Protein AF-A2RIN3-F1 (afdb_monomer_lite)

InterPro domains:
  IPR026870 Zinc-ribbon domain [PF13240] (7-28)
  IPR046481 Domain of unknown function DUF6574 [PF20214] (55-195)

Organism: Lactococcus lactis subsp. cremoris (strain MG1363) (NCBI:txid416870)

Radius of gyration: 32.33 Å; chains: 1; bounding box: 78×34×87 Å

Structure (mmCIF, N/CA/C/O backbone):
data_AF-A2RIN3-F1
#
_entry.id   AF-A2RIN3-F1
#
loop_
_atom_site.group_PDB
_atom_site.id
_atom_site.type_symbol
_atom_site.label_atom_id
_atom_site.label_alt_id
_atom_site.label_comp_id
_atom_site.label_asym_id
_atom_site.label_entity_id
_atom_site.label_seq_id
_atom_site.pdbx_PDB_ins_code
_atom_site.Cartn_x
_atom_site.Cartn_y
_atom_site.Cartn_z
_atom_site.occupancy
_atom_site.B_iso_or_equiv
_atom_site.auth_seq_id
_atom_site.auth_comp_id
_atom_site.auth_asym_id
_atom_site.auth_atom_id
_atom_site.pdbx_PDB_model_num
ATOM 1 N N . MET A 1 1 ? 47.760 12.479 57.447 1.00 41.03 1 MET A N 1
ATOM 2 C CA . MET A 1 1 ? 47.237 11.276 58.124 1.00 41.03 1 MET A CA 1
ATOM 3 C C . MET A 1 1 ? 46.851 10.315 57.020 1.00 41.03 1 MET A C 1
ATOM 5 O O . MET A 1 1 ? 46.111 10.707 56.130 1.00 41.03 1 MET A O 1
ATOM 9 N N . GLU A 1 2 ? 47.502 9.162 56.989 1.00 41.78 2 GLU A N 1
ATOM 10 C CA . GLU A 1 2 ? 47.456 8.165 55.918 1.00 41.78 2 GLU A CA 1
ATOM 11 C C . GLU A 1 2 ? 46.084 7.466 55.931 1.00 41.78 2 GLU A C 1
ATOM 13 O O . GLU A 1 2 ? 45.721 6.832 56.921 1.00 41.78 2 GLU A O 1
ATOM 18 N N . ASN A 1 3 ? 45.276 7.670 54.883 1.00 52.66 3 ASN A N 1
ATOM 19 C CA . ASN A 1 3 ? 43.953 7.054 54.746 1.00 52.66 3 ASN A CA 1
ATOM 20 C C . ASN A 1 3 ? 44.134 5.564 54.443 1.00 52.66 3 ASN A C 1
ATOM 22 O O . ASN A 1 3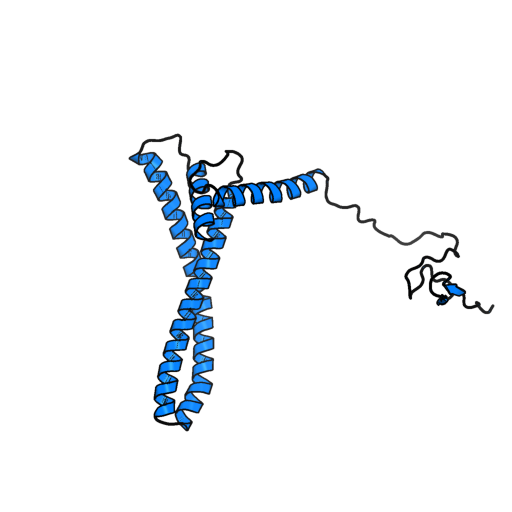 ? 44.639 5.213 53.379 1.00 52.66 3 ASN A O 1
ATOM 26 N N . GLN A 1 4 ? 43.733 4.697 55.374 1.00 51.12 4 GLN A N 1
ATOM 27 C CA . GLN A 1 4 ? 43.796 3.254 55.164 1.00 51.12 4 GLN A CA 1
ATOM 28 C C . GLN A 1 4 ? 42.819 2.812 54.063 1.00 51.12 4 GLN A C 1
ATOM 30 O O . GLN A 1 4 ? 41.680 3.291 54.038 1.00 51.12 4 GLN A O 1
ATOM 35 N N . PRO A 1 5 ? 43.230 1.893 53.173 1.00 58.94 5 PRO A N 1
ATOM 36 C CA . PRO A 1 5 ? 42.357 1.370 52.136 1.00 58.94 5 PRO A CA 1
ATOM 37 C C . PRO A 1 5 ? 41.213 0.565 52.756 1.00 58.94 5 PRO A C 1
ATOM 39 O O . PRO A 1 5 ? 41.425 -0.369 53.532 1.00 58.94 5 PRO A O 1
ATOM 42 N N . THR A 1 6 ? 39.978 0.934 52.422 1.00 72.88 6 THR A N 1
ATOM 43 C CA . THR A 1 6 ? 38.785 0.197 52.851 1.00 72.88 6 THR A CA 1
ATOM 44 C C . THR A 1 6 ? 38.411 -0.823 51.787 1.00 72.88 6 THR A C 1
ATOM 46 O O . THR A 1 6 ? 38.218 -0.464 50.629 1.00 72.88 6 THR A O 1
ATOM 49 N N . PHE A 1 7 ? 38.274 -2.093 52.158 1.00 80.75 7 PHE A N 1
ATOM 50 C CA . PHE A 1 7 ? 37.787 -3.127 51.244 1.00 80.75 7 PHE A CA 1
ATOM 51 C C . PHE A 1 7 ? 36.258 -3.174 51.235 1.00 80.75 7 PHE A C 1
ATOM 53 O O . PHE A 1 7 ? 35.603 -3.011 52.266 1.00 80.75 7 PHE A O 1
ATOM 60 N N . CYS A 1 8 ? 35.678 -3.426 50.062 1.00 84.56 8 CYS A N 1
ATOM 61 C CA . CYS A 1 8 ? 34.243 -3.617 49.920 1.00 84.56 8 CYS A CA 1
ATOM 62 C C . CYS A 1 8 ? 33.786 -4.857 50.705 1.00 84.56 8 CYS A C 1
ATOM 64 O O . CYS A 1 8 ? 34.274 -5.950 50.407 1.00 84.56 8 CYS A O 1
ATOM 66 N N . PRO A 1 9 ? 32.793 -4.758 51.606 1.00 78.94 9 PRO A N 1
ATOM 67 C CA . PRO A 1 9 ? 32.281 -5.926 52.323 1.00 78.94 9 PRO A CA 1
ATOM 68 C C . PRO A 1 9 ? 31.560 -6.927 51.408 1.00 78.94 9 PRO A C 1
ATOM 70 O O . PRO A 1 9 ? 31.394 -8.080 51.785 1.00 78.94 9 PRO A O 1
ATOM 73 N N . ASN A 1 10 ? 31.129 -6.507 50.212 1.00 83.25 10 ASN A N 1
ATOM 74 C CA . ASN A 1 10 ? 30.404 -7.376 49.283 1.00 83.25 10 ASN A CA 1
ATOM 75 C C . ASN A 1 10 ? 31.337 -8.103 48.300 1.00 83.25 10 ASN A C 1
ATOM 77 O O . ASN A 1 10 ? 31.230 -9.309 48.118 1.00 83.25 10 ASN A O 1
ATOM 81 N N . CYS A 1 11 ? 32.273 -7.392 47.661 1.00 87.19 11 CYS A N 1
ATOM 82 C CA . CYS A 1 11 ? 33.127 -7.987 46.622 1.00 87.19 11 CYS A CA 1
ATOM 83 C C . CYS A 1 11 ? 34.604 -8.131 47.010 1.00 87.19 11 CYS A C 1
ATOM 85 O O . CYS A 1 11 ? 35.390 -8.630 46.207 1.00 87.19 11 CYS A O 1
ATOM 87 N N . GLY A 1 12 ? 35.001 -7.669 48.199 1.00 83.56 12 GLY A N 1
ATOM 88 C CA . GLY A 1 12 ? 36.370 -7.778 48.711 1.00 83.56 12 GLY A CA 1
ATOM 89 C C . GLY A 1 12 ? 37.410 -6.925 47.982 1.00 83.56 12 GLY A C 1
ATOM 90 O O . GLY A 1 12 ? 38.593 -7.042 48.280 1.00 83.56 12 GLY A O 1
ATOM 91 N N . LYS A 1 13 ? 37.006 -6.077 47.026 1.00 84.62 13 LYS A N 1
ATOM 92 C CA . LYS A 1 13 ? 37.933 -5.199 46.300 1.00 84.62 13 LYS A CA 1
ATOM 93 C C . LYS A 1 13 ? 38.224 -3.924 47.068 1.00 84.62 13 LYS A C 1
ATOM 95 O O . LYS A 1 13 ? 37.374 -3.423 47.800 1.00 84.62 13 LYS A O 1
ATOM 100 N N . GLU A 1 14 ? 39.431 -3.419 46.869 1.00 84.62 14 GLU A N 1
ATOM 101 C CA . GLU A 1 14 ? 39.896 -2.166 47.444 1.00 84.62 14 GLU A CA 1
ATOM 102 C C . GLU A 1 14 ? 39.053 -0.995 46.927 1.00 84.62 14 GLU A C 1
ATOM 104 O O . GLU A 1 14 ? 38.740 -0.911 45.736 1.00 84.62 14 GLU A O 1
ATOM 109 N N . ILE A 1 15 ? 38.631 -0.129 47.844 1.00 80.94 15 ILE A N 1
ATOM 110 C CA . ILE A 1 15 ? 37.848 1.069 47.564 1.00 80.94 15 ILE A CA 1
ATOM 111 C C . ILE A 1 15 ? 38.635 2.276 48.068 1.00 80.94 15 ILE A C 1
ATOM 113 O O . ILE A 1 15 ? 39.095 2.304 49.212 1.00 80.94 15 ILE A O 1
ATOM 117 N N . GLU A 1 16 ? 38.743 3.290 47.211 1.00 74.31 16 GLU A N 1
ATOM 118 C CA . GLU A 1 16 ? 39.364 4.567 47.549 1.00 74.31 16 GLU A CA 1
ATOM 119 C C . GLU A 1 16 ? 38.588 5.278 48.670 1.00 74.31 16 GLU A C 1
ATOM 121 O O . GLU A 1 16 ? 37.350 5.290 48.697 1.00 74.31 16 GLU A O 1
ATOM 126 N N . ALA A 1 17 ? 39.314 5.887 49.607 1.00 64.50 17 ALA A N 1
ATOM 127 C CA . ALA A 1 17 ? 38.719 6.569 50.751 1.00 64.50 17 ALA A CA 1
ATOM 128 C C . ALA A 1 17 ? 37.778 7.705 50.297 1.00 64.50 17 ALA A C 1
ATOM 130 O O . ALA A 1 17 ? 38.178 8.588 49.543 1.00 64.50 17 ALA A O 1
ATOM 131 N N . GLY A 1 18 ? 36.525 7.680 50.769 1.00 66.81 18 GLY A N 1
ATOM 132 C CA . GLY A 1 18 ? 35.485 8.658 50.410 1.00 66.81 18 GLY A CA 1
ATOM 133 C C . GLY A 1 18 ? 34.518 8.214 49.302 1.00 66.81 18 GLY A C 1
ATOM 134 O O . GLY A 1 18 ? 33.589 8.950 48.972 1.00 66.81 18 GLY A O 1
ATOM 135 N N . SER A 1 19 ? 34.685 7.011 48.742 1.00 67.94 19 SER A N 1
ATOM 136 C CA . SER A 1 19 ? 33.754 6.466 47.743 1.00 67.94 19 SER A CA 1
ATOM 137 C C . SER A 1 19 ? 32.403 6.086 48.368 1.00 67.94 19 SER A C 1
ATOM 139 O O . SER A 1 19 ? 32.331 5.192 49.209 1.00 67.94 19 SER A O 1
ATOM 141 N N . VAL A 1 20 ? 31.308 6.701 47.906 1.00 76.88 20 VAL A N 1
ATOM 142 C CA . VAL A 1 20 ? 29.932 6.391 48.366 1.00 76.88 20 VAL A CA 1
ATOM 143 C C . VAL A 1 20 ? 29.438 5.033 47.845 1.00 76.88 20 VAL A C 1
ATOM 145 O O . VAL A 1 20 ? 28.588 4.390 48.459 1.00 76.88 20 VAL A O 1
ATOM 148 N N . PHE A 1 21 ? 29.989 4.567 46.723 1.00 81.62 21 PHE A N 1
ATOM 149 C CA . PHE A 1 21 ? 29.652 3.289 46.101 1.00 81.62 21 PHE A CA 1
ATOM 150 C C . PHE A 1 21 ? 30.920 2.565 45.643 1.00 81.62 21 PHE A C 1
ATOM 152 O O . PHE A 1 21 ? 31.885 3.194 45.212 1.00 81.62 21 PHE A O 1
ATOM 159 N N . CYS A 1 22 ? 30.908 1.233 45.689 1.00 85.88 22 CYS A N 1
ATOM 160 C CA . CYS A 1 22 ? 31.971 0.413 45.122 1.00 85.88 22 CYS A CA 1
ATOM 161 C C . CYS A 1 22 ? 31.963 0.512 43.592 1.00 85.88 22 CYS A C 1
ATOM 163 O O . CYS A 1 22 ? 30.990 0.119 42.949 1.00 85.88 22 CYS A O 1
ATOM 165 N N . THR A 1 23 ? 33.073 0.935 42.993 1.00 83.62 23 THR A N 1
ATOM 166 C CA . THR A 1 23 ? 33.231 1.028 41.530 1.00 83.62 23 THR A CA 1
ATOM 167 C C . THR A 1 23 ? 33.216 -0.328 40.821 1.00 83.62 23 THR A C 1
ATOM 169 O O . THR A 1 23 ? 33.030 -0.384 39.610 1.00 83.62 23 THR A O 1
ATOM 172 N N . ASN A 1 24 ? 33.392 -1.430 41.556 1.00 85.75 24 ASN A N 1
ATOM 173 C CA . ASN A 1 24 ? 33.424 -2.773 40.981 1.00 85.75 24 ASN A CA 1
ATOM 174 C C . ASN A 1 24 ? 32.089 -3.523 41.043 1.00 85.75 24 ASN A C 1
ATOM 176 O O . ASN A 1 24 ? 31.787 -4.278 40.127 1.00 85.75 24 ASN A O 1
ATOM 180 N N . CYS A 1 25 ? 31.309 -3.365 42.115 1.00 86.56 25 CYS A N 1
ATOM 181 C CA . CYS A 1 25 ? 30.048 -4.102 42.288 1.00 86.56 25 CYS A CA 1
ATOM 182 C C . CYS A 1 25 ? 28.826 -3.209 42.540 1.00 86.56 25 CYS A C 1
ATOM 184 O O . CYS A 1 25 ? 27.721 -3.724 42.673 1.00 86.56 25 CYS A O 1
ATOM 186 N N . GLY A 1 26 ? 29.005 -1.889 42.651 1.00 81.94 26 GLY A N 1
ATOM 187 C CA . GLY A 1 26 ? 27.918 -0.930 42.870 1.00 81.94 26 GLY A CA 1
ATOM 188 C C . GLY A 1 26 ? 27.347 -0.903 44.291 1.00 81.94 26 GLY A C 1
ATOM 189 O O . GLY A 1 26 ? 26.376 -0.195 44.541 1.00 81.94 26 GLY A O 1
ATOM 190 N N . THR A 1 27 ? 27.925 -1.650 45.240 1.00 85.94 27 THR A N 1
ATOM 191 C CA . THR A 1 27 ? 27.435 -1.666 46.631 1.00 85.94 27 THR A CA 1
ATOM 192 C C . THR A 1 27 ? 27.676 -0.320 47.301 1.00 85.94 27 THR A C 1
ATOM 194 O O . THR A 1 27 ? 28.789 0.204 47.250 1.00 85.94 27 THR A O 1
ATOM 197 N N . LYS A 1 28 ? 26.635 0.233 47.929 1.00 83.75 28 LYS A N 1
ATOM 198 C CA . LYS A 1 28 ? 26.711 1.479 48.695 1.00 83.75 28 LYS A CA 1
ATOM 199 C C . LYS A 1 28 ? 27.528 1.269 49.973 1.00 83.75 28 LYS A C 1
ATOM 201 O O . LYS A 1 28 ? 27.330 0.276 50.668 1.00 83.75 28 LYS A O 1
ATOM 206 N N . MET A 1 29 ? 28.429 2.199 50.271 1.00 80.94 29 MET A N 1
ATOM 207 C CA . MET A 1 29 ? 29.268 2.184 51.467 1.00 80.94 29 MET A CA 1
ATOM 208 C C . MET A 1 29 ? 28.625 3.070 52.544 1.00 80.94 29 MET A C 1
ATOM 210 O O . MET A 1 29 ? 28.293 4.222 52.280 1.00 80.94 29 MET A O 1
ATOM 214 N N . GLU A 1 30 ? 28.441 2.537 53.753 1.00 65.25 30 GLU A N 1
ATOM 215 C CA . GLU A 1 30 ? 27.692 3.194 54.846 1.00 65.25 30 GLU A CA 1
ATOM 216 C C . GLU A 1 30 ? 28.479 4.333 55.536 1.00 65.25 30 GLU A C 1
ATOM 218 O O . GLU A 1 30 ? 27.955 5.051 56.383 1.00 65.25 30 GLU A O 1
ATOM 223 N N . ASN A 1 31 ? 29.747 4.536 55.171 1.00 56.84 31 ASN A N 1
ATOM 224 C CA . ASN A 1 31 ? 30.655 5.423 55.895 1.00 56.84 31 ASN A CA 1
ATOM 225 C C . ASN A 1 31 ? 30.790 6.807 55.239 1.00 56.84 31 ASN A C 1
ATOM 227 O O . ASN A 1 31 ? 31.869 7.138 54.758 1.00 56.84 31 ASN A O 1
ATOM 231 N N . GLN A 1 32 ? 29.734 7.632 55.264 1.00 50.00 32 GLN A N 1
ATOM 232 C CA . GLN A 1 32 ? 29.896 9.083 55.477 1.00 50.00 32 GLN A CA 1
ATOM 233 C C . GLN A 1 32 ? 28.583 9.761 55.930 1.00 50.00 32 GLN A C 1
ATOM 235 O O . GLN A 1 32 ? 27.527 9.462 55.369 1.00 50.00 32 GLN A O 1
ATOM 240 N N . PRO A 1 33 ? 28.623 10.706 56.897 1.00 45.16 33 PRO A N 1
ATOM 241 C CA . PRO A 1 33 ? 27.462 11.505 57.281 1.00 45.16 33 PRO A CA 1
ATOM 242 C C . PRO A 1 33 ? 27.014 12.389 56.114 1.00 45.16 33 PRO A C 1
ATOM 244 O O . PRO A 1 33 ? 27.830 13.058 55.477 1.00 45.16 33 PRO A O 1
ATOM 247 N N . ALA A 1 34 ? 25.710 12.386 55.851 1.00 46.19 34 ALA A N 1
ATOM 248 C CA . ALA A 1 34 ? 25.070 13.189 54.823 1.00 46.19 34 ALA A CA 1
ATOM 249 C C . ALA A 1 34 ? 25.350 14.687 55.032 1.00 46.19 34 ALA A C 1
ATOM 251 O O . ALA A 1 34 ? 24.842 15.298 55.969 1.00 46.19 34 ALA A O 1
ATOM 252 N N . ASN A 1 35 ? 26.127 15.283 54.128 1.00 38.28 35 ASN A N 1
ATOM 253 C CA . ASN A 1 35 ? 26.012 16.701 53.823 1.00 38.28 35 ASN A CA 1
ATOM 254 C C . ASN A 1 35 ? 25.500 16.809 52.386 1.00 38.28 35 ASN A C 1
ATOM 256 O O . ASN A 1 35 ? 26.222 16.577 51.416 1.00 38.28 35 ASN A O 1
ATOM 260 N N . GLU A 1 36 ? 24.198 17.042 52.290 1.00 50.94 36 GLU A N 1
ATOM 261 C CA . GLU A 1 36 ? 23.457 17.246 51.059 1.00 50.94 36 GLU A CA 1
ATOM 262 C C . GLU A 1 36 ? 23.914 18.548 50.396 1.00 50.94 36 GLU A C 1
ATOM 264 O O . GLU A 1 36 ? 23.747 19.612 50.978 1.00 50.94 36 GLU A O 1
ATOM 269 N N . THR A 1 37 ? 24.448 18.484 49.173 1.00 37.03 37 THR A N 1
ATOM 270 C CA . THR A 1 37 ? 24.218 19.480 48.105 1.00 37.03 37 THR A CA 1
ATOM 271 C C . THR A 1 37 ? 24.743 18.918 46.779 1.00 37.03 37 THR A C 1
ATOM 273 O O . THR A 1 37 ? 25.935 18.988 46.493 1.00 37.03 37 THR A O 1
ATOM 276 N N . SER A 1 38 ? 23.841 18.352 45.970 1.00 39.53 38 SER A N 1
ATOM 277 C CA . SER A 1 38 ? 23.853 18.391 44.494 1.00 39.53 38 SER A CA 1
ATOM 278 C C . SER A 1 38 ? 22.595 17.701 43.951 1.00 39.53 38 SER A C 1
ATOM 280 O O . SER A 1 38 ? 22.504 16.481 43.877 1.00 39.53 38 SER A O 1
ATOM 282 N N . THR A 1 39 ? 21.601 18.533 43.641 1.00 41.22 39 THR A N 1
ATOM 283 C CA . THR A 1 39 ? 20.652 18.447 42.516 1.00 41.22 39 THR A CA 1
ATOM 284 C C . THR A 1 39 ? 20.585 17.119 41.743 1.00 41.22 39 THR A C 1
ATOM 286 O O . THR A 1 39 ? 21.038 17.005 40.606 1.00 41.22 39 THR A O 1
ATOM 289 N N . ALA A 1 40 ? 19.890 16.136 42.312 1.00 39.66 40 ALA A N 1
ATOM 290 C CA . ALA A 1 40 ? 19.224 15.093 41.544 1.00 39.66 40 ALA A CA 1
ATOM 291 C C . ALA A 1 40 ? 17.799 15.576 41.246 1.00 39.66 40 ALA A C 1
ATOM 293 O O . ALA A 1 40 ? 16.902 15.466 42.083 1.00 39.66 40 ALA A O 1
ATOM 294 N N . ASN A 1 41 ? 17.586 16.141 40.053 1.00 45.84 41 ASN A N 1
ATOM 295 C CA . ASN A 1 41 ? 16.238 16.258 39.509 1.00 45.84 41 ASN A CA 1
ATOM 296 C C . ASN A 1 41 ? 15.670 14.842 39.392 1.00 45.84 41 ASN A C 1
ATOM 298 O O . ASN A 1 41 ? 16.001 14.086 38.481 1.00 45.84 41 ASN A O 1
ATOM 302 N N . SER A 1 42 ? 14.829 14.495 40.362 1.00 44.97 42 SER A N 1
ATOM 303 C CA . SER A 1 42 ? 13.904 13.379 40.302 1.00 44.97 42 SER A CA 1
ATOM 304 C C . SER A 1 42 ? 13.043 13.556 39.055 1.00 44.97 42 SER A C 1
ATOM 306 O O . SER A 1 42 ? 12.115 14.368 39.034 1.00 44.97 42 SER A O 1
ATOM 308 N N . VAL A 1 43 ? 13.356 12.814 37.991 1.00 52.69 43 VAL A N 1
ATOM 309 C CA . VAL A 1 43 ? 12.388 12.559 36.926 1.00 52.69 43 VAL A CA 1
ATOM 310 C C . VAL A 1 43 ? 11.300 11.689 37.554 1.00 52.69 43 VAL A C 1
ATOM 312 O O . VAL A 1 43 ? 11.337 10.462 37.503 1.00 52.69 43 VAL A O 1
ATOM 315 N N . LYS A 1 44 ? 10.319 12.347 38.181 1.00 56.56 44 LYS A N 1
ATOM 316 C CA . LYS A 1 44 ? 8.968 11.801 38.331 1.00 56.56 44 LYS A CA 1
ATOM 317 C C . LYS A 1 44 ? 8.550 11.281 36.951 1.00 56.56 44 LYS A C 1
ATOM 319 O O . LYS A 1 44 ? 8.807 11.986 35.972 1.00 56.56 44 LYS A O 1
ATOM 324 N N . PRO A 1 45 ? 7.909 10.106 36.827 1.00 58.16 45 PRO A N 1
ATOM 325 C CA . PRO A 1 45 ? 7.369 9.704 35.539 1.00 58.16 45 PRO A CA 1
ATOM 326 C C . PRO A 1 45 ? 6.408 10.808 35.081 1.00 58.16 45 PRO A C 1
ATOM 328 O O . PRO A 1 45 ? 5.377 11.048 35.699 1.00 58.16 45 PRO A O 1
ATOM 331 N N . PHE A 1 46 ? 6.800 11.516 34.022 1.00 61.91 46 PHE A N 1
ATOM 332 C CA . PHE A 1 46 ? 6.061 12.618 33.394 1.00 61.91 46 PHE A CA 1
ATOM 333 C C . PHE A 1 46 ? 4.775 12.136 32.698 1.00 61.91 46 PHE A C 1
ATOM 335 O O . PHE A 1 46 ? 4.041 12.919 32.109 1.00 61.91 46 PHE A O 1
ATOM 342 N N . VAL A 1 47 ? 4.488 10.839 32.772 1.00 72.19 47 VAL A N 1
ATOM 343 C CA . VAL A 1 47 ? 3.290 10.236 32.207 1.00 72.19 47 VAL A CA 1
ATOM 344 C C . VAL A 1 47 ? 2.212 10.244 33.280 1.00 72.19 47 VAL A C 1
ATOM 346 O O . VAL A 1 47 ? 2.314 9.519 34.272 1.00 72.19 47 VAL A O 1
ATOM 349 N N . THR A 1 48 ? 1.190 11.075 33.092 1.00 82.81 48 THR A N 1
ATOM 350 C CA . THR A 1 48 ? -0.006 11.044 33.936 1.00 82.81 48 THR A CA 1
ATOM 351 C C . THR A 1 48 ? -0.712 9.695 33.785 1.00 82.81 48 THR A C 1
ATOM 353 O O . THR A 1 48 ? -0.615 9.040 32.746 1.00 82.81 48 THR A O 1
ATOM 356 N N . GLU A 1 49 ? -1.451 9.259 34.807 1.00 79.75 49 GLU A N 1
ATOM 357 C CA . GLU A 1 49 ? -2.233 8.016 34.707 1.00 79.75 49 GLU A CA 1
ATOM 358 C C . GLU A 1 49 ? -3.257 8.075 33.559 1.00 79.75 49 GLU A C 1
ATOM 360 O O . GLU A 1 49 ? -3.484 7.079 32.883 1.00 79.75 49 GLU A O 1
ATOM 365 N N . GLU A 1 50 ? -3.759 9.265 33.225 1.00 80.62 50 GLU A N 1
ATOM 366 C CA . GLU A 1 50 ? -4.566 9.496 32.023 1.00 80.62 50 GLU A CA 1
ATOM 367 C C . GLU A 1 50 ? -3.792 9.205 30.725 1.00 80.62 50 GLU A C 1
ATOM 369 O O . GLU A 1 50 ? -4.277 8.477 29.859 1.00 80.62 50 GLU A O 1
ATOM 374 N N . GLN A 1 51 ? -2.559 9.706 30.590 1.00 81.44 51 GLN A N 1
ATOM 375 C CA . GLN A 1 51 ? -1.711 9.414 29.429 1.00 81.44 51 GLN A CA 1
ATOM 376 C C . GLN A 1 51 ? -1.367 7.923 29.339 1.00 81.44 51 GLN A C 1
ATOM 378 O O . GLN A 1 51 ? -1.342 7.362 28.240 1.00 81.44 51 GLN A O 1
ATOM 383 N N . ARG A 1 52 ? -1.148 7.260 30.483 1.00 79.56 52 ARG A N 1
ATOM 384 C CA . ARG A 1 52 ? -0.906 5.813 30.553 1.00 79.56 52 ARG A CA 1
ATOM 385 C C . ARG A 1 52 ? -2.114 5.024 30.048 1.00 79.56 52 ARG A C 1
ATOM 387 O O . ARG A 1 52 ? -1.939 4.071 29.288 1.00 79.56 52 ARG A O 1
ATOM 394 N N . GLU A 1 53 ? -3.319 5.426 30.429 1.00 77.81 53 GLU A N 1
ATOM 395 C CA . GLU A 1 53 ? -4.557 4.801 29.966 1.00 77.81 53 GLU A CA 1
ATOM 396 C C . GLU A 1 53 ? -4.811 5.070 28.474 1.00 77.81 53 GLU A C 1
ATOM 398 O O . GLU A 1 53 ? -5.146 4.140 27.747 1.00 77.81 53 GLU A O 1
ATOM 403 N N . ILE A 1 54 ? -4.547 6.276 27.954 1.00 74.75 54 ILE A N 1
ATOM 404 C CA . ILE A 1 54 ? -4.641 6.570 26.508 1.00 74.75 54 ILE A CA 1
ATOM 405 C C . ILE A 1 54 ? -3.678 5.694 25.690 1.00 74.75 54 ILE A C 1
ATOM 407 O O . ILE A 1 54 ? -4.066 5.159 24.651 1.00 74.75 54 ILE A O 1
ATOM 411 N N . LEU A 1 55 ? -2.440 5.503 26.158 1.00 73.56 55 LEU A N 1
ATOM 412 C CA . LEU A 1 55 ? -1.444 4.642 25.507 1.00 73.56 55 LEU A CA 1
ATOM 413 C C . LEU A 1 55 ? -1.871 3.166 25.503 1.00 73.56 55 LEU A C 1
ATOM 415 O O . LEU A 1 55 ? -1.801 2.505 24.464 1.00 73.56 55 LEU A O 1
ATOM 419 N N . LYS A 1 56 ? -2.356 2.655 26.643 1.00 73.06 56 LYS A N 1
ATOM 420 C CA . LYS A 1 56 ? -2.871 1.280 26.752 1.00 73.06 56 LYS A CA 1
ATOM 421 C C . LYS A 1 56 ? -4.104 1.065 25.878 1.00 73.06 56 LYS A C 1
ATOM 423 O O . LYS A 1 56 ? -4.174 0.072 25.153 1.00 73.06 56 LYS A O 1
ATOM 428 N N . ASN A 1 57 ? -5.047 2.002 25.912 1.00 71.81 57 ASN A N 1
ATOM 429 C CA . ASN A 1 57 ? -6.284 1.933 25.143 1.00 71.81 57 ASN A CA 1
ATOM 430 C C . ASN A 1 57 ? -6.004 2.077 23.644 1.00 71.81 57 ASN A C 1
ATOM 432 O O . ASN A 1 57 ? -6.599 1.373 22.841 1.00 71.81 57 ASN A O 1
ATOM 436 N N . GLY A 1 58 ? -5.051 2.916 23.235 1.00 69.50 58 GLY A N 1
ATOM 437 C CA . GLY A 1 58 ? -4.638 3.026 21.835 1.00 69.50 58 GLY A CA 1
ATOM 438 C C . GLY A 1 58 ? -4.114 1.703 21.265 1.00 69.50 58 GLY A C 1
ATOM 439 O O . GLY A 1 58 ? -4.540 1.288 20.187 1.00 69.50 58 GLY A O 1
ATOM 440 N N . ALA A 1 59 ? -3.236 1.015 22.003 1.00 72.19 59 ALA A N 1
ATOM 441 C CA . ALA A 1 59 ? -2.651 -0.257 21.572 1.00 72.19 59 ALA A CA 1
ATOM 442 C C . ALA A 1 59 ? -3.662 -1.418 21.574 1.00 72.19 59 ALA A C 1
ATOM 444 O O . ALA A 1 59 ? -3.701 -2.210 20.632 1.00 72.19 59 ALA A O 1
ATOM 445 N N . THR A 1 60 ? -4.503 -1.509 22.605 1.00 66.88 60 THR A N 1
ATOM 446 C CA . THR A 1 60 ? -5.526 -2.563 22.718 1.00 66.88 60 THR A CA 1
ATOM 447 C C . THR A 1 60 ? -6.651 -2.380 21.699 1.00 66.88 60 THR A C 1
ATOM 449 O O . THR A 1 60 ? -6.978 -3.331 20.993 1.00 66.88 60 THR A O 1
ATOM 452 N N . ASN A 1 61 ? -7.154 -1.155 21.509 1.00 75.56 61 ASN A N 1
ATOM 453 C CA . ASN A 1 61 ? -8.174 -0.857 20.495 1.00 75.56 61 ASN A CA 1
ATOM 454 C C . ASN A 1 61 ? -7.666 -1.106 19.065 1.00 75.56 61 ASN A C 1
ATOM 456 O O . ASN A 1 61 ? -8.428 -1.541 18.200 1.00 75.56 61 ASN A O 1
ATOM 460 N N . LEU A 1 62 ? -6.378 -0.849 18.804 1.00 76.88 62 LEU A N 1
ATOM 461 C CA . LEU A 1 62 ? -5.761 -1.164 17.515 1.00 76.88 62 LEU A CA 1
ATOM 462 C C . LEU A 1 62 ? -5.699 -2.678 17.285 1.00 76.88 62 LEU A C 1
ATOM 464 O O . LEU A 1 62 ? -6.080 -3.150 16.215 1.00 76.88 62 LEU A O 1
ATOM 468 N N . TRP A 1 63 ? -5.245 -3.441 18.280 1.00 81.00 63 TRP A N 1
ATOM 469 C CA . TRP A 1 63 ? -5.155 -4.897 18.183 1.00 81.00 63 TRP A CA 1
ATOM 470 C C . TRP A 1 63 ? -6.524 -5.550 17.974 1.00 81.00 63 TRP A C 1
ATOM 472 O O . TRP A 1 63 ? -6.673 -6.401 17.096 1.00 81.00 63 TRP A O 1
ATOM 482 N N . GLU A 1 64 ? -7.541 -5.122 18.723 1.00 80.44 64 GLU A N 1
ATOM 483 C CA . GLU A 1 64 ? -8.907 -5.618 18.546 1.00 80.44 64 GLU A CA 1
ATOM 484 C C . GLU A 1 64 ? -9.439 -5.321 17.145 1.00 80.44 64 GLU A C 1
ATOM 486 O O . GLU A 1 64 ? -9.995 -6.209 16.492 1.00 80.44 64 GLU A O 1
ATOM 491 N N . TRP A 1 65 ? -9.209 -4.105 16.640 1.00 80.31 65 TRP A N 1
ATOM 492 C CA . TRP A 1 65 ? -9.594 -3.741 15.282 1.00 80.31 65 TRP A CA 1
ATOM 493 C C . TRP A 1 65 ? -8.899 -4.627 14.239 1.00 80.31 65 TRP A C 1
ATOM 495 O O . TRP A 1 65 ? -9.585 -5.200 13.392 1.00 80.31 65 TRP A O 1
ATOM 505 N N . ILE A 1 66 ? -7.580 -4.821 14.346 1.00 81.50 66 ILE A N 1
ATOM 506 C CA . ILE A 1 66 ? -6.782 -5.677 13.452 1.00 81.50 66 ILE A CA 1
ATOM 507 C C . ILE A 1 66 ? -7.314 -7.112 13.451 1.00 81.50 66 ILE A C 1
ATOM 509 O O . ILE A 1 66 ? -7.667 -7.655 12.403 1.00 81.50 66 ILE A O 1
ATOM 513 N N . VAL A 1 67 ? -7.433 -7.725 14.630 1.00 83.12 67 VAL A N 1
ATOM 514 C CA . VAL A 1 67 ? -7.906 -9.108 14.764 1.00 83.12 67 VAL A CA 1
ATOM 515 C C . VAL A 1 67 ? -9.331 -9.245 14.230 1.00 83.12 67 VAL A C 1
ATOM 517 O O . VAL A 1 67 ? -9.661 -10.240 13.580 1.00 83.12 67 VAL A O 1
ATOM 520 N N . SER A 1 68 ? -10.182 -8.244 14.462 1.00 80.81 68 SER A N 1
ATOM 521 C CA . SER A 1 68 ? -11.540 -8.231 13.922 1.00 80.81 68 SER A CA 1
ATOM 522 C C . SER A 1 68 ? -11.557 -8.112 12.395 1.00 80.81 68 SER A C 1
ATOM 524 O O . SER A 1 68 ? -12.403 -8.732 11.748 1.00 80.81 68 SER A O 1
ATOM 526 N N . ALA A 1 69 ? -10.652 -7.330 11.801 1.00 82.06 69 ALA A N 1
ATOM 527 C CA . ALA A 1 69 ? -10.546 -7.162 10.357 1.00 82.06 69 ALA A CA 1
ATOM 528 C C . ALA A 1 69 ? -10.140 -8.475 9.682 1.00 82.06 69 ALA A C 1
ATOM 530 O O . ALA A 1 69 ? -10.770 -8.864 8.704 1.00 82.06 69 ALA A O 1
ATOM 531 N N . VAL A 1 70 ? -9.189 -9.206 10.270 1.00 84.44 70 VAL A N 1
ATOM 532 C CA . VAL A 1 70 ? -8.758 -10.522 9.773 1.00 84.44 70 VAL A CA 1
ATOM 533 C C . VAL A 1 70 ? -9.869 -11.567 9.902 1.00 84.44 70 VAL A C 1
ATOM 535 O O . VAL A 1 70 ? -10.147 -12.300 8.958 1.00 84.44 70 VAL A O 1
ATOM 538 N N . LYS A 1 71 ? -10.543 -11.639 11.058 1.00 84.56 71 LYS A N 1
ATOM 539 C CA . LYS A 1 71 ? -11.578 -12.660 11.312 1.00 84.56 71 LYS A CA 1
ATOM 540 C C . LYS A 1 71 ? -12.875 -12.430 10.537 1.00 84.56 71 LYS A C 1
ATOM 542 O O . LYS A 1 71 ? -13.613 -13.381 10.291 1.00 84.56 71 LYS A O 1
ATOM 547 N N . ALA A 1 72 ? -13.213 -11.179 10.236 1.00 82.62 72 ALA A N 1
ATOM 548 C CA . ALA A 1 72 ? -14.479 -10.827 9.605 1.00 82.62 72 ALA A CA 1
ATOM 549 C C . ALA A 1 72 ? -14.357 -9.522 8.794 1.00 82.62 72 ALA A C 1
ATOM 551 O O . ALA A 1 72 ? -14.824 -8.474 9.253 1.00 82.62 72 ALA A O 1
ATOM 552 N N . PRO A 1 73 ? -13.771 -9.568 7.585 1.00 78.06 73 PRO A N 1
ATOM 553 C CA . PRO A 1 73 ? -13.469 -8.368 6.801 1.00 78.06 73 PRO A CA 1
ATOM 554 C C . PRO A 1 73 ? -14.720 -7.622 6.320 1.00 78.06 73 PRO A C 1
ATOM 556 O O . PRO A 1 73 ? -14.691 -6.406 6.161 1.00 78.06 73 PRO A O 1
ATOM 559 N N . THR A 1 74 ? -15.837 -8.329 6.133 1.00 77.75 74 THR A N 1
ATOM 560 C CA . THR A 1 74 ? -17.080 -7.774 5.572 1.00 77.75 74 THR A CA 1
ATOM 561 C C . THR A 1 74 ? -18.104 -7.341 6.621 1.00 77.75 74 THR A C 1
ATOM 563 O O . THR A 1 74 ? -19.146 -6.793 6.266 1.00 77.75 74 THR A O 1
ATOM 566 N N . LYS A 1 75 ? -17.852 -7.571 7.919 1.00 77.50 75 LYS A N 1
ATOM 567 C CA . LYS A 1 75 ? -18.801 -7.177 8.971 1.00 77.50 75 LYS A CA 1
ATOM 568 C C . LYS A 1 75 ? -18.752 -5.670 9.221 1.00 77.50 75 LYS A C 1
ATOM 570 O O . LYS A 1 75 ? -17.680 -5.065 9.278 1.00 77.50 75 LYS A O 1
ATOM 575 N N . ASN A 1 76 ? -19.930 -5.088 9.451 1.00 66.56 76 ASN A N 1
ATOM 576 C CA . ASN A 1 76 ? -20.077 -3.683 9.826 1.00 66.56 76 ASN A CA 1
ATOM 577 C C . ASN A 1 76 ? -19.236 -3.358 11.071 1.00 66.56 76 ASN A C 1
ATOM 579 O O . ASN A 1 76 ? -19.117 -4.165 11.994 1.00 66.56 76 ASN A O 1
ATOM 583 N N . VAL A 1 77 ? -18.606 -2.186 11.053 1.00 65.25 77 VAL A N 1
ATOM 584 C CA . VAL A 1 77 ? -17.650 -1.745 12.077 1.00 65.25 77 VAL A CA 1
ATOM 585 C C . VAL A 1 77 ? -18.384 -1.112 13.258 1.00 65.25 77 VAL A C 1
ATOM 587 O O . VAL A 1 77 ? -19.383 -0.418 13.067 1.00 65.25 77 VAL A O 1
ATOM 590 N N . GLN A 1 78 ? -17.873 -1.330 14.471 1.00 65.12 78 GLN A N 1
ATOM 591 C CA . GLN A 1 78 ? -18.372 -0.693 15.687 1.00 65.12 78 GLN A CA 1
ATOM 592 C C . GLN A 1 78 ? -18.104 0.821 15.650 1.00 65.12 78 GLN A C 1
ATOM 594 O O . GLN A 1 78 ? -17.033 1.278 15.239 1.00 65.12 78 GLN A O 1
ATOM 599 N N . GLU A 1 79 ? -19.103 1.609 16.046 1.00 60.78 79 GLU A N 1
ATOM 600 C CA . GLU A 1 79 ? -19.200 3.053 15.777 1.00 60.78 79 GLU A CA 1
ATOM 601 C C . GLU A 1 79 ? -18.072 3.897 16.415 1.00 60.78 79 GLU A C 1
ATOM 603 O O . GLU A 1 79 ? -17.755 4.994 15.939 1.00 60.78 79 GLU A O 1
ATOM 608 N N . ASN A 1 80 ? -17.416 3.345 17.442 1.00 64.81 80 ASN A N 1
ATOM 609 C CA . ASN A 1 80 ? -16.322 3.947 18.208 1.00 64.81 80 ASN A CA 1
ATOM 610 C C . ASN A 1 80 ? -14.921 3.756 17.592 1.00 64.81 80 ASN A C 1
ATOM 612 O O . ASN A 1 80 ? -13.936 4.192 18.184 1.00 64.81 80 ASN A O 1
ATOM 616 N N . THR A 1 81 ? -14.803 3.139 16.414 1.00 68.94 81 THR A N 1
ATOM 617 C CA . THR A 1 81 ? -13.494 2.929 15.777 1.00 68.94 81 THR A CA 1
ATOM 618 C C . THR A 1 81 ? -12.902 4.260 15.283 1.00 68.94 81 THR A C 1
ATOM 620 O O . THR A 1 81 ? -13.591 5.019 14.582 1.00 68.94 81 THR A O 1
ATOM 623 N N . PRO A 1 82 ? -11.633 4.574 15.605 1.00 72.62 82 PRO A N 1
ATOM 624 C CA . PRO A 1 82 ? -11.007 5.811 15.164 1.00 72.62 82 PRO A CA 1
ATOM 625 C C . PRO A 1 82 ? -10.737 5.782 13.650 1.00 72.62 82 PRO A C 1
ATOM 627 O O . PRO A 1 82 ? -10.166 4.833 13.116 1.00 72.62 82 PRO A O 1
ATOM 630 N N . LEU A 1 83 ? -11.120 6.854 12.942 1.00 75.25 83 LEU A N 1
ATOM 631 C CA . LEU A 1 83 ? -11.030 6.926 11.473 1.00 75.25 83 LEU A CA 1
ATOM 632 C C . LEU A 1 83 ? -9.602 6.760 10.930 1.00 75.25 83 LEU A C 1
ATOM 634 O O . LEU A 1 83 ? -9.421 6.359 9.780 1.00 75.25 83 LEU A O 1
ATOM 638 N N . TRP A 1 84 ? -8.585 7.089 11.726 1.00 79.06 84 TRP A N 1
ATOM 639 C CA . TRP A 1 84 ? -7.198 7.082 11.275 1.00 79.06 84 TRP A CA 1
ATOM 640 C C . TRP A 1 84 ? -6.658 5.671 11.007 1.00 79.06 84 TRP A C 1
ATOM 642 O O . TRP A 1 84 ? -5.748 5.540 10.195 1.00 79.06 84 TRP A O 1
ATOM 652 N N . PHE A 1 85 ? -7.245 4.613 11.588 1.00 82.56 85 PHE A N 1
ATOM 653 C CA . PHE A 1 85 ? -6.836 3.228 11.309 1.00 82.56 85 PHE A CA 1
ATOM 654 C C . PHE A 1 85 ? -6.968 2.872 9.823 1.00 82.56 85 PHE A C 1
ATOM 656 O O . PHE A 1 85 ? -6.087 2.238 9.245 1.00 82.56 85 PHE A O 1
ATOM 663 N N . SER A 1 86 ? -8.034 3.345 9.172 1.00 81.12 86 SER A N 1
ATOM 664 C CA . SER A 1 86 ? -8.247 3.106 7.739 1.00 81.12 86 SER A CA 1
ATOM 665 C C . SER A 1 86 ? -7.236 3.866 6.882 1.00 81.12 86 SER A C 1
ATOM 667 O O . SER A 1 86 ? -6.682 3.310 5.937 1.00 81.12 86 SER A O 1
ATOM 669 N N . TRP A 1 87 ? -6.936 5.115 7.249 1.00 83.25 87 TRP A N 1
ATOM 670 C CA . TRP A 1 87 ? -5.905 5.911 6.583 1.00 83.25 87 TRP A CA 1
ATOM 671 C C . TRP A 1 87 ? -4.515 5.302 6.737 1.00 83.25 87 TRP A C 1
ATOM 673 O O . TRP A 1 87 ? -3.781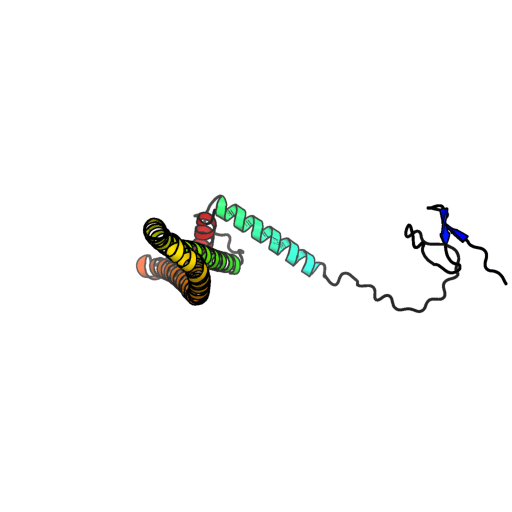 5.222 5.756 1.00 83.25 87 TRP A O 1
ATOM 683 N N . LEU A 1 88 ? -4.178 4.817 7.935 1.00 86.38 88 LEU A N 1
ATOM 684 C CA . LEU A 1 88 ? -2.921 4.119 8.179 1.00 86.38 88 LEU A CA 1
ATOM 685 C C . LEU A 1 88 ? -2.802 2.890 7.271 1.00 86.38 88 LEU A C 1
ATOM 687 O O . LEU A 1 88 ? -1.770 2.717 6.631 1.00 86.38 88 LEU A O 1
ATOM 691 N N . SER A 1 89 ? -3.857 2.074 7.169 1.00 85.00 89 SER A N 1
ATOM 692 C CA . SER A 1 89 ? -3.849 0.903 6.287 1.00 85.00 89 SER A CA 1
ATOM 693 C C . SER A 1 89 ? -3.615 1.296 4.830 1.00 85.00 89 SER A C 1
ATOM 695 O O . SER A 1 89 ? -2.778 0.689 4.175 1.00 85.00 89 SER A O 1
ATOM 697 N N . ILE A 1 90 ? -4.308 2.321 4.326 1.00 86.69 90 ILE A N 1
ATOM 698 C CA . ILE A 1 90 ? -4.166 2.780 2.936 1.00 86.69 90 ILE A CA 1
ATOM 699 C C . ILE A 1 90 ? -2.743 3.281 2.666 1.00 86.69 90 ILE A C 1
ATOM 701 O O . ILE A 1 90 ? -2.161 2.950 1.635 1.00 86.69 90 ILE A O 1
ATOM 705 N N . ILE A 1 91 ? -2.167 4.050 3.594 1.00 88.06 91 ILE A N 1
ATOM 706 C CA . ILE A 1 91 ? -0.793 4.555 3.475 1.00 88.06 91 ILE A CA 1
ATOM 707 C C . ILE A 1 91 ? 0.197 3.390 3.451 1.00 88.06 91 ILE A C 1
ATOM 709 O O . ILE A 1 91 ? 1.071 3.351 2.587 1.00 88.06 91 ILE A O 1
ATOM 713 N N . LEU A 1 92 ? 0.044 2.420 4.355 1.00 89.25 92 LEU A N 1
ATOM 714 C CA . LEU A 1 92 ? 0.895 1.233 4.386 1.00 89.25 92 LEU A CA 1
ATOM 715 C C . LEU A 1 92 ? 0.778 0.435 3.084 1.00 89.25 92 LEU A C 1
ATOM 717 O O . LEU A 1 92 ? 1.801 0.113 2.488 1.00 89.25 92 LEU A O 1
ATOM 721 N N . THR A 1 93 ? -0.436 0.179 2.593 1.00 88.38 93 THR A N 1
ATOM 722 C CA . THR A 1 93 ? -0.654 -0.514 1.315 1.00 88.38 93 THR A CA 1
ATOM 723 C C . THR A 1 93 ? -0.020 0.241 0.146 1.00 88.38 93 THR A C 1
ATOM 725 O O . THR A 1 93 ? 0.636 -0.381 -0.686 1.00 88.38 93 THR A O 1
ATOM 728 N N . ALA A 1 94 ? -0.145 1.570 0.094 1.00 90.50 94 ALA A N 1
ATOM 729 C CA . ALA A 1 94 ? 0.474 2.384 -0.949 1.00 90.50 94 ALA A CA 1
ATOM 730 C C . ALA A 1 94 ? 2.010 2.319 -0.895 1.00 90.50 94 ALA A C 1
ATOM 732 O O . ALA A 1 94 ? 2.653 2.174 -1.933 1.00 90.50 94 ALA A O 1
ATOM 733 N N . ILE A 1 95 ? 2.602 2.371 0.304 1.00 91.56 95 ILE A N 1
ATOM 734 C CA . ILE A 1 95 ? 4.054 2.252 0.492 1.00 91.56 95 ILE A CA 1
ATOM 735 C C . ILE A 1 95 ? 4.530 0.857 0.079 1.00 91.56 95 ILE A C 1
ATOM 737 O O . ILE A 1 95 ? 5.431 0.742 -0.749 1.00 91.56 95 ILE A O 1
ATOM 741 N N . PHE A 1 96 ? 3.922 -0.208 0.607 1.00 91.56 96 PHE A N 1
ATOM 742 C CA . PHE A 1 96 ? 4.314 -1.580 0.278 1.00 91.56 96 PHE A CA 1
ATOM 743 C C . PHE A 1 96 ? 4.117 -1.894 -1.207 1.00 91.56 96 PHE A C 1
ATOM 745 O O . PHE A 1 96 ? 5.009 -2.470 -1.829 1.00 91.56 96 PHE A O 1
ATOM 752 N N . GLY A 1 97 ? 3.001 -1.458 -1.799 1.00 88.50 97 GLY A N 1
ATOM 753 C CA . GLY A 1 97 ? 2.739 -1.593 -3.229 1.00 88.50 97 GLY A CA 1
ATOM 754 C C . GLY A 1 9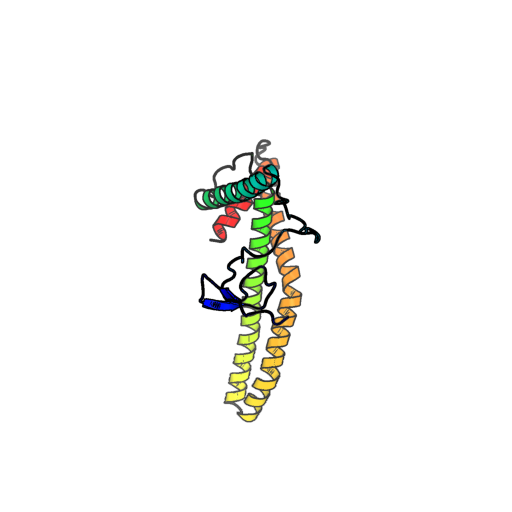7 ? 3.779 -0.864 -4.079 1.00 88.50 97 GLY A C 1
ATOM 755 O O . GLY A 1 97 ? 4.318 -1.441 -5.023 1.00 88.50 97 GLY A O 1
ATOM 756 N N . ALA A 1 98 ? 4.138 0.367 -3.712 1.00 90.12 98 ALA A N 1
ATOM 757 C CA . ALA A 1 98 ? 5.163 1.132 -4.414 1.00 90.12 98 ALA A CA 1
ATOM 758 C C . ALA A 1 98 ? 6.555 0.485 -4.308 1.00 90.12 98 ALA A C 1
ATOM 760 O O . ALA A 1 98 ? 7.273 0.400 -5.306 1.00 90.12 98 ALA A O 1
ATOM 761 N N . LEU A 1 99 ? 6.922 -0.032 -3.131 1.00 90.81 99 LEU A N 1
ATOM 762 C CA . LEU A 1 99 ? 8.177 -0.761 -2.934 1.00 90.81 99 LEU A CA 1
ATOM 763 C C . LEU A 1 99 ? 8.220 -2.053 -3.760 1.00 90.81 99 LEU A C 1
ATOM 765 O O . LEU A 1 99 ? 9.236 -2.331 -4.400 1.00 90.81 99 LEU A O 1
ATOM 769 N N . ALA A 1 100 ? 7.126 -2.819 -3.788 1.00 90.00 100 ALA A N 1
ATOM 770 C CA . ALA A 1 100 ? 7.023 -4.045 -4.576 1.00 90.00 100 ALA A CA 1
ATOM 771 C C . ALA A 1 100 ? 7.160 -3.765 -6.082 1.00 90.00 100 ALA A C 1
ATOM 773 O O . ALA A 1 100 ? 7.980 -4.393 -6.754 1.00 90.00 100 ALA A O 1
ATOM 774 N N . LEU A 1 101 ? 6.430 -2.772 -6.605 1.00 87.75 101 LEU A N 1
ATOM 775 C CA . LEU A 1 101 ? 6.544 -2.366 -8.009 1.00 87.75 101 LEU A CA 1
ATOM 776 C C . LEU A 1 101 ? 7.940 -1.845 -8.349 1.00 87.75 101 LEU A C 1
ATOM 778 O O . LEU A 1 101 ? 8.485 -2.172 -9.402 1.00 87.75 101 LEU A O 1
ATOM 782 N N . GLY A 1 102 ? 8.555 -1.076 -7.453 1.00 87.25 102 GLY A N 1
ATOM 783 C CA . GLY A 1 102 ? 9.903 -0.578 -7.672 1.00 87.25 102 GLY A CA 1
ATOM 784 C C . GLY A 1 102 ? 10.954 -1.694 -7.697 1.00 87.25 102 GLY A C 1
ATOM 785 O O . GLY A 1 102 ? 11.861 -1.648 -8.525 1.00 87.25 102 GLY A O 1
ATOM 786 N N . LYS A 1 103 ? 10.808 -2.749 -6.881 1.00 85.88 103 LYS A N 1
ATOM 787 C CA . LYS A 1 103 ? 11.661 -3.951 -6.965 1.00 85.88 103 LYS A CA 1
ATOM 788 C C . LYS A 1 103 ? 11.508 -4.671 -8.302 1.00 85.88 103 LYS A C 1
ATOM 790 O O . LYS A 1 103 ? 12.513 -5.062 -8.892 1.00 85.88 103 LYS A O 1
ATOM 795 N N . ILE A 1 104 ? 10.276 -4.811 -8.790 1.00 88.06 104 ILE A N 1
ATOM 796 C CA . ILE A 1 104 ? 9.999 -5.408 -10.104 1.00 88.06 104 ILE A CA 1
ATOM 797 C C . ILE A 1 104 ? 10.663 -4.581 -11.211 1.00 88.06 104 ILE A C 1
ATOM 799 O O . ILE A 1 104 ? 11.318 -5.146 -12.083 1.00 88.06 104 ILE A O 1
ATOM 803 N N . LEU A 1 105 ? 10.562 -3.252 -11.148 1.00 84.25 105 LEU A N 1
ATOM 804 C CA . LEU A 1 105 ? 11.178 -2.355 -12.123 1.00 84.25 105 LEU A CA 1
ATOM 805 C C . LEU A 1 105 ? 12.707 -2.475 -12.144 1.00 84.25 105 LEU A C 1
ATOM 807 O O . LEU A 1 105 ? 13.289 -2.617 -13.217 1.00 84.25 105 LEU A O 1
ATOM 811 N N . VAL A 1 106 ? 13.353 -2.467 -10.971 1.00 84.38 106 VAL A N 1
ATOM 812 C CA . VAL A 1 106 ? 14.809 -2.660 -10.864 1.00 84.38 106 VAL A CA 1
ATOM 813 C C . VAL A 1 106 ? 15.210 -4.007 -11.460 1.00 84.38 106 VAL A C 1
ATOM 815 O O . VAL A 1 106 ? 16.126 -4.051 -12.271 1.00 84.38 106 VAL A O 1
ATOM 818 N N . ASN A 1 107 ? 14.478 -5.078 -11.140 1.00 84.69 107 ASN A N 1
ATOM 819 C CA . ASN A 1 107 ? 14.737 -6.415 -11.672 1.00 84.69 107 ASN A CA 1
ATOM 820 C C . ASN A 1 107 ? 14.625 -6.476 -13.208 1.00 84.69 107 ASN A C 1
ATOM 822 O O . ASN A 1 107 ? 15.444 -7.112 -13.866 1.00 84.69 107 ASN A O 1
ATOM 826 N N . ILE A 1 108 ? 13.637 -5.801 -13.807 1.00 83.38 108 ILE A N 1
ATOM 827 C CA . ILE A 1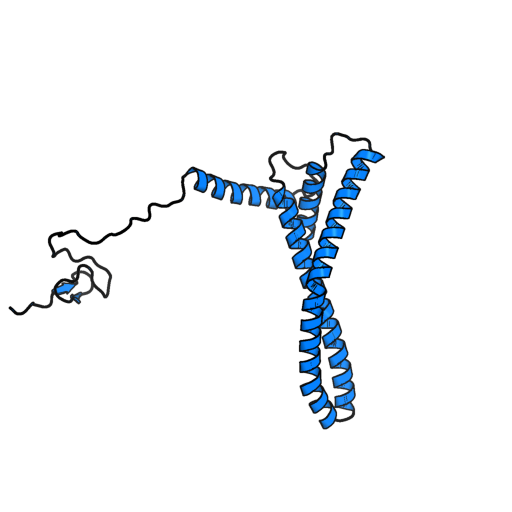 108 ? 13.493 -5.728 -15.272 1.00 83.38 108 ILE A CA 1
ATOM 828 C C . ILE A 1 108 ? 14.705 -5.030 -15.900 1.00 83.38 108 ILE A C 1
ATOM 830 O O . ILE A 1 108 ? 15.264 -5.532 -16.877 1.00 83.38 108 ILE A O 1
ATOM 834 N N . ILE A 1 109 ? 15.126 -3.899 -15.325 1.00 79.00 109 ILE A N 1
ATOM 835 C CA . ILE A 1 109 ? 16.269 -3.120 -15.813 1.00 79.00 109 ILE A CA 1
ATOM 836 C C . ILE A 1 109 ? 17.556 -3.949 -15.723 1.00 79.00 109 ILE A C 1
ATOM 838 O O . ILE A 1 109 ? 18.286 -4.049 -16.707 1.00 79.00 109 ILE A O 1
ATOM 842 N N . THR A 1 110 ? 17.812 -4.594 -14.582 1.00 78.31 110 THR A N 1
ATOM 843 C CA . THR A 1 110 ? 19.032 -5.385 -14.380 1.00 78.31 110 THR A CA 1
ATOM 844 C C . THR A 1 110 ? 19.080 -6.611 -15.288 1.00 78.31 110 THR A C 1
ATOM 846 O O . THR A 1 110 ? 20.106 -6.857 -15.917 1.00 78.31 110 THR A O 1
ATOM 849 N N . ASN A 1 111 ? 17.970 -7.344 -15.435 1.00 76.56 111 ASN A N 1
ATOM 850 C CA . ASN A 1 111 ? 17.927 -8.559 -16.258 1.00 76.56 111 ASN A CA 1
ATOM 851 C C . ASN A 1 111 ? 18.141 -8.266 -17.750 1.00 76.56 111 ASN A C 1
ATOM 853 O O . ASN A 1 111 ? 18.810 -9.037 -18.444 1.00 76.56 111 ASN A O 1
ATOM 857 N N . ALA A 1 112 ? 17.619 -7.137 -18.244 1.00 74.19 112 ALA A N 1
ATOM 858 C CA . ALA A 1 112 ? 17.871 -6.688 -19.610 1.00 74.19 112 ALA A CA 1
ATOM 859 C C . ALA A 1 112 ? 19.374 -6.456 -19.848 1.00 74.19 112 ALA A C 1
ATOM 861 O O . ALA A 1 112 ? 19.926 -6.930 -20.841 1.00 74.19 112 ALA A O 1
ATOM 862 N N . SER A 1 113 ? 20.061 -5.809 -18.906 1.00 69.44 113 SER A N 1
ATOM 863 C CA . SER A 1 113 ? 21.496 -5.527 -19.005 1.00 69.44 113 SER A CA 1
ATOM 864 C C . SER A 1 113 ? 22.367 -6.782 -18.930 1.00 69.44 113 SER A C 1
ATOM 866 O O . SER A 1 113 ? 23.311 -6.919 -19.708 1.00 69.44 113 SER A O 1
ATOM 868 N N . THR A 1 114 ? 22.028 -7.741 -18.065 1.00 71.62 114 THR A N 1
ATOM 869 C CA . THR A 1 114 ? 22.767 -9.010 -17.961 1.00 71.62 114 THR A CA 1
ATOM 870 C C . THR A 1 114 ? 22.661 -9.839 -19.245 1.00 71.62 114 THR A C 1
ATOM 872 O O . THR A 1 114 ? 23.640 -10.456 -19.662 1.00 71.62 114 THR A O 1
ATOM 875 N N . SER A 1 115 ? 21.505 -9.821 -19.922 1.00 73.00 115 SER A N 1
ATOM 876 C CA . SER A 1 115 ? 21.321 -10.546 -21.190 1.00 73.00 115 SER A CA 1
ATOM 877 C C . SER A 1 115 ? 22.234 -10.026 -22.311 1.00 73.00 115 SER A C 1
ATOM 879 O O . SER A 1 115 ? 22.826 -10.817 -23.047 1.00 73.00 115 SER A O 1
ATOM 881 N N . VAL A 1 116 ? 22.427 -8.705 -22.383 1.00 72.50 116 VAL A N 1
ATOM 882 C CA . VAL A 1 116 ? 23.337 -8.060 -23.340 1.00 72.50 116 VAL A CA 1
ATOM 883 C C . VAL A 1 116 ? 24.797 -8.316 -22.962 1.00 72.50 116 VAL A C 1
ATOM 885 O O . VAL A 1 116 ? 25.598 -8.656 -23.832 1.00 72.50 116 VAL A O 1
ATOM 888 N N . GLY A 1 117 ? 25.143 -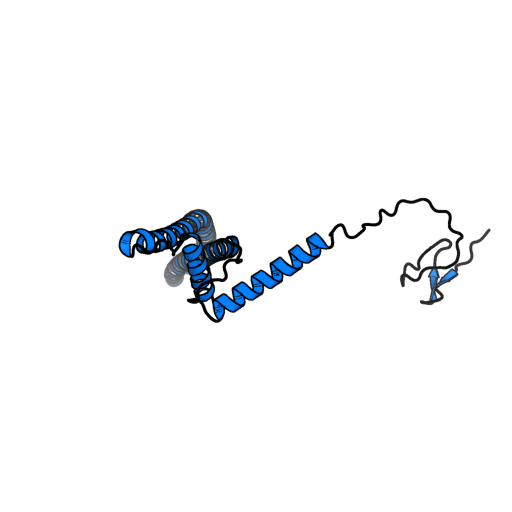8.232 -21.673 1.00 69.56 117 GLY A N 1
ATOM 889 C CA . GLY A 1 117 ? 26.494 -8.533 -21.188 1.00 69.56 117 GLY A CA 1
ATOM 890 C C . GLY A 1 117 ? 26.934 -9.967 -21.481 1.00 69.56 117 GLY A C 1
ATOM 891 O O . GLY A 1 117 ? 28.049 -10.183 -21.952 1.00 69.56 117 GLY A O 1
ATOM 892 N N . ASN A 1 118 ? 26.040 -10.942 -21.305 1.00 71.75 118 ASN A N 1
ATOM 893 C CA . ASN A 1 118 ? 26.310 -12.348 -21.617 1.00 71.75 118 ASN A CA 1
ATOM 894 C C . ASN A 1 118 ? 26.468 -12.596 -23.128 1.00 71.75 118 ASN A C 1
ATOM 896 O O . ASN A 1 118 ? 27.335 -13.370 -23.544 1.00 71.75 118 ASN A O 1
ATOM 900 N N . ALA A 1 119 ? 25.675 -11.920 -23.964 1.00 75.50 119 ALA A N 1
ATOM 901 C CA . ALA A 1 119 ? 25.809 -11.990 -25.420 1.00 75.50 119 ALA A CA 1
ATOM 902 C C . ALA A 1 119 ? 27.134 -11.372 -25.904 1.00 75.50 119 ALA A C 1
ATOM 904 O O . ALA A 1 119 ? 27.793 -11.911 -26.791 1.00 75.50 119 ALA A O 1
ATOM 905 N N . LEU A 1 120 ? 27.572 -10.272 -25.286 1.00 71.69 120 LEU A N 1
ATOM 906 C CA . LEU A 1 120 ? 28.830 -9.615 -25.635 1.00 71.69 120 LEU A CA 1
ATOM 907 C C . LEU A 1 120 ? 30.052 -10.378 -25.103 1.00 71.69 120 LEU A C 1
ATOM 909 O O . LEU A 1 120 ? 31.042 -10.510 -25.814 1.00 71.69 120 LEU A O 1
ATOM 913 N N . GLY A 1 121 ? 29.971 -10.930 -23.889 1.00 71.38 121 GLY A N 1
ATOM 914 C CA . GLY A 1 121 ? 31.027 -11.745 -23.282 1.00 71.38 121 GLY A CA 1
ATOM 915 C C . GLY A 1 121 ? 31.239 -13.095 -23.966 1.00 71.38 121 GLY A C 1
ATOM 916 O O . GLY A 1 121 ? 32.371 -13.569 -24.029 1.00 71.38 121 GLY A O 1
ATOM 917 N N . SER A 1 122 ? 30.182 -13.685 -24.535 1.00 76.56 122 SER A N 1
ATOM 918 C CA . SER A 1 122 ? 30.299 -14.879 -25.387 1.00 76.56 122 SER A CA 1
ATOM 919 C C . SER A 1 122 ? 30.891 -14.573 -26.767 1.00 76.56 122 SER A C 1
ATOM 921 O O . SER A 1 122 ? 31.519 -15.448 -27.358 1.00 76.56 122 SER A O 1
ATOM 923 N N . ALA A 1 123 ? 30.756 -13.335 -27.258 1.00 75.50 123 ALA A N 1
ATOM 924 C CA . ALA A 1 123 ? 31.380 -12.882 -28.500 1.00 75.50 123 ALA A CA 1
ATOM 925 C C . ALA A 1 123 ? 32.840 -12.413 -28.314 1.00 75.50 123 ALA A C 1
ATOM 927 O O . ALA A 1 123 ? 33.671 -12.626 -29.194 1.00 75.50 123 ALA A O 1
ATOM 928 N N . ASN A 1 124 ? 33.166 -11.763 -27.190 1.00 83.38 124 ASN A N 1
ATOM 929 C CA . ASN A 1 124 ? 34.508 -11.275 -26.867 1.00 83.38 124 ASN A CA 1
ATOM 930 C C . ASN A 1 124 ? 34.691 -11.103 -25.346 1.00 83.38 124 ASN A C 1
ATOM 932 O O . ASN A 1 124 ? 34.001 -10.309 -24.702 1.00 83.38 124 ASN A O 1
ATOM 936 N N . ASN A 1 125 ? 35.679 -11.794 -24.776 1.00 79.19 125 ASN A N 1
ATOM 937 C CA . ASN A 1 125 ? 35.935 -11.814 -23.336 1.00 79.19 125 ASN A CA 1
ATOM 938 C C . ASN A 1 125 ? 36.465 -10.481 -22.760 1.00 79.19 125 ASN A C 1
ATOM 940 O O . ASN A 1 125 ? 36.132 -10.148 -21.623 1.00 79.19 125 ASN A O 1
ATOM 944 N N . SER A 1 126 ? 37.238 -9.688 -23.513 1.00 80.12 126 SER A N 1
ATOM 945 C CA . SER A 1 126 ? 37.774 -8.401 -23.034 1.00 80.12 126 SER A CA 1
ATOM 946 C C . SER A 1 126 ? 36.728 -7.287 -23.091 1.00 80.12 126 SER A C 1
ATOM 948 O O . SER A 1 126 ? 36.580 -6.512 -22.145 1.00 80.12 126 SER A O 1
ATOM 950 N N . LEU A 1 127 ? 35.936 -7.259 -24.166 1.00 76.81 127 LEU A N 1
ATOM 951 C CA . LEU A 1 127 ? 34.834 -6.314 -24.320 1.00 76.81 127 LEU A CA 1
ATOM 952 C C . LEU A 1 127 ? 33.691 -6.633 -23.350 1.00 76.81 127 LEU A C 1
ATOM 954 O O . LEU A 1 127 ? 33.127 -5.717 -22.758 1.00 76.81 127 LEU A O 1
ATOM 958 N N . GLY A 1 128 ? 33.396 -7.918 -23.127 1.00 75.75 128 GLY A N 1
ATOM 959 C CA . GLY A 1 128 ? 32.437 -8.363 -22.116 1.00 75.75 128 GLY A CA 1
ATOM 960 C C . GLY A 1 128 ? 32.844 -7.976 -20.692 1.00 75.75 128 GLY A C 1
ATOM 961 O O . GLY A 1 128 ? 31.997 -7.538 -19.919 1.00 75.75 128 GLY A O 1
ATOM 962 N N . SER A 1 129 ? 34.137 -8.061 -20.351 1.00 72.75 129 SER A N 1
ATOM 963 C CA . SER A 1 129 ? 34.661 -7.631 -19.045 1.00 72.75 129 SER A CA 1
ATOM 964 C C . SER A 1 129 ? 34.536 -6.116 -18.827 1.00 72.75 129 SER A C 1
ATOM 966 O O . SER A 1 129 ? 34.049 -5.692 -17.777 1.00 72.75 129 SER A O 1
ATOM 968 N N . LEU A 1 130 ? 34.903 -5.301 -19.822 1.00 70.81 130 LEU A N 1
ATOM 969 C CA . LEU A 1 130 ? 34.758 -3.839 -19.771 1.00 70.81 130 LEU A CA 1
ATOM 970 C C . LEU A 1 130 ? 33.289 -3.397 -19.761 1.00 70.81 130 LEU A C 1
ATOM 972 O O . LEU A 1 130 ? 32.937 -2.438 -19.069 1.00 70.81 130 LEU A O 1
ATOM 976 N N . TYR A 1 131 ? 32.437 -4.100 -20.516 1.00 74.25 131 TYR A N 1
ATOM 977 C CA . TYR A 1 131 ? 30.992 -3.914 -20.480 1.00 74.25 131 TYR A CA 1
ATOM 978 C C . TYR A 1 131 ? 30.467 -4.199 -19.074 1.00 74.25 131 TYR A C 1
ATOM 980 O O . TYR A 1 131 ? 29.840 -3.322 -18.498 1.00 74.25 131 TYR A O 1
ATOM 988 N N . ASN A 1 132 ? 30.791 -5.348 -18.471 1.00 70.75 132 ASN A N 1
ATOM 989 C CA . ASN A 1 132 ? 30.325 -5.671 -17.119 1.00 70.75 132 ASN A CA 1
ATOM 990 C C . ASN A 1 132 ? 30.753 -4.612 -16.093 1.00 70.75 132 ASN A C 1
ATOM 992 O O . ASN A 1 132 ? 29.911 -4.083 -15.382 1.00 70.75 132 ASN A O 1
ATOM 996 N N . GLN A 1 133 ? 32.024 -4.206 -16.064 1.00 72.19 133 GLN A N 1
ATOM 997 C CA . GLN A 1 133 ? 32.505 -3.284 -15.030 1.00 72.19 133 GLN A CA 1
ATOM 998 C C . GLN A 1 133 ? 31.900 -1.871 -15.125 1.00 72.19 133 GLN A C 1
ATOM 1000 O O . GLN A 1 133 ? 31.586 -1.260 -14.101 1.00 72.19 133 GLN A O 1
ATOM 1005 N N . ASN A 1 134 ? 31.731 -1.332 -16.335 1.00 71.31 134 ASN A N 1
ATOM 1006 C CA . ASN A 1 134 ? 31.216 0.027 -16.517 1.00 71.31 134 ASN A CA 1
ATOM 1007 C C . ASN A 1 134 ? 29.686 0.055 -16.607 1.00 71.31 134 ASN A C 1
ATOM 1009 O O . ASN A 1 134 ? 29.051 0.933 -16.027 1.00 71.31 134 ASN A O 1
ATOM 1013 N N . VAL A 1 135 ? 29.083 -0.919 -17.290 1.00 74.62 135 VAL A N 1
ATOM 1014 C CA . VAL A 1 135 ? 27.638 -0.958 -17.531 1.00 74.62 135 VAL A CA 1
ATOM 1015 C C . VAL A 1 135 ? 26.880 -1.484 -16.322 1.00 74.62 135 VAL A C 1
ATOM 1017 O O . VAL A 1 135 ? 25.834 -0.925 -16.033 1.00 74.62 135 VAL A O 1
ATOM 1020 N N . GLU A 1 136 ? 27.385 -2.452 -15.549 1.00 70.00 136 GLU A N 1
ATOM 1021 C CA . GLU A 1 136 ? 26.697 -2.909 -14.326 1.00 70.00 136 GLU A CA 1
ATOM 1022 C C . GLU A 1 136 ? 26.553 -1.767 -13.310 1.00 70.00 136 GLU A C 1
ATOM 1024 O O . GLU A 1 136 ? 25.460 -1.509 -12.803 1.00 70.00 136 GLU A O 1
ATOM 1029 N N . ASN A 1 137 ? 27.628 -1.001 -13.099 1.00 73.50 137 ASN A N 1
ATOM 1030 C CA . ASN A 1 137 ? 27.612 0.171 -12.226 1.00 73.50 137 ASN A CA 1
ATOM 1031 C C . ASN A 1 137 ? 26.693 1.280 -12.762 1.00 73.50 137 ASN A C 1
ATOM 1033 O O . ASN A 1 137 ? 25.933 1.875 -11.995 1.00 73.50 137 ASN A O 1
ATOM 1037 N N . THR A 1 138 ? 26.714 1.565 -14.071 1.00 80.62 138 THR A N 1
ATOM 1038 C CA . THR A 1 138 ? 25.777 2.527 -14.673 1.00 80.62 138 THR A CA 1
ATOM 1039 C C . THR A 1 138 ? 24.332 2.052 -14.545 1.00 80.62 138 THR A C 1
ATOM 1041 O O . THR A 1 138 ? 23.488 2.830 -14.127 1.00 80.62 138 THR A O 1
ATOM 1044 N N . VAL A 1 139 ? 24.042 0.781 -14.818 1.00 79.94 139 VAL A N 1
ATOM 1045 C CA . VAL A 1 139 ? 22.699 0.189 -14.755 1.00 79.94 139 VAL A CA 1
ATOM 1046 C C . VAL A 1 139 ? 22.163 0.186 -13.332 1.00 79.94 139 VAL A C 1
ATOM 1048 O O . VAL A 1 139 ? 21.018 0.578 -13.130 1.00 79.94 139 VAL A O 1
ATOM 1051 N N . ALA A 1 140 ? 22.974 -0.182 -12.339 1.00 75.88 140 ALA A N 1
ATOM 1052 C CA . ALA A 1 140 ? 22.581 -0.123 -10.935 1.00 75.88 140 ALA A CA 1
ATOM 1053 C C . ALA A 1 140 ? 22.269 1.319 -10.498 1.00 75.88 140 ALA A C 1
ATOM 1055 O O . ALA A 1 140 ? 21.234 1.576 -9.880 1.00 75.88 140 ALA A O 1
ATOM 1056 N N . ASN A 1 141 ? 23.112 2.285 -10.880 1.00 82.12 141 ASN A N 1
ATOM 1057 C CA . ASN A 1 141 ? 22.883 3.701 -10.587 1.00 82.12 141 ASN A CA 1
ATOM 1058 C C . ASN A 1 141 ? 21.654 4.257 -11.320 1.00 82.12 141 ASN A C 1
ATOM 1060 O O . ASN A 1 141 ? 20.859 4.981 -10.722 1.00 82.12 141 ASN A O 1
ATOM 1064 N N . THR A 1 142 ? 21.446 3.883 -12.583 1.00 82.94 142 THR A N 1
ATOM 1065 C CA . THR A 1 142 ? 20.260 4.249 -13.362 1.00 82.94 142 THR A CA 1
ATOM 1066 C C . THR A 1 142 ? 19.002 3.631 -12.763 1.00 82.94 142 THR A C 1
ATOM 1068 O O . THR A 1 142 ? 18.017 4.340 -12.598 1.00 82.94 142 THR A O 1
ATOM 1071 N N . ALA A 1 143 ? 19.021 2.356 -12.372 1.00 80.62 143 ALA A N 1
ATOM 1072 C CA . ALA A 1 143 ? 17.883 1.690 -11.748 1.00 80.62 143 ALA A CA 1
ATOM 1073 C C . ALA A 1 143 ? 17.513 2.341 -10.406 1.00 80.62 143 ALA A C 1
ATOM 1075 O O . ALA A 1 143 ? 16.338 2.607 -10.163 1.00 80.62 143 ALA A O 1
ATOM 1076 N N . ASN A 1 144 ? 18.504 2.682 -9.574 1.00 82.31 144 ASN A N 1
ATOM 1077 C CA . ASN A 1 144 ? 18.285 3.401 -8.317 1.00 82.31 144 ASN A CA 1
ATOM 1078 C C . ASN A 1 144 ? 17.770 4.831 -8.543 1.00 82.31 144 ASN A C 1
ATOM 1080 O O . ASN A 1 144 ? 16.863 5.275 -7.839 1.00 82.31 144 ASN A O 1
ATOM 1084 N N . HIS A 1 145 ? 18.299 5.546 -9.541 1.00 83.44 145 HIS A N 1
ATOM 1085 C CA . HIS A 1 145 ? 17.822 6.881 -9.903 1.00 83.44 145 HIS A CA 1
ATOM 1086 C C . HIS A 1 145 ? 16.380 6.840 -10.429 1.00 83.44 145 HIS A C 1
ATOM 1088 O O . HIS A 1 145 ? 15.537 7.615 -9.986 1.00 83.44 145 HIS A O 1
ATOM 1094 N N . VAL A 1 146 ? 16.067 5.902 -11.327 1.00 83.44 146 VAL A N 1
ATOM 1095 C CA . VAL A 1 146 ? 14.711 5.690 -11.855 1.00 83.44 146 VAL A CA 1
ATOM 1096 C C . VAL A 1 146 ? 13.753 5.301 -10.730 1.00 83.44 146 VAL A C 1
ATOM 1098 O O . VAL A 1 146 ? 12.671 5.872 -10.641 1.00 83.44 146 VAL A O 1
ATOM 1101 N N . PHE A 1 147 ? 14.155 4.401 -9.828 1.00 84.38 147 PHE A N 1
ATOM 1102 C CA . PHE A 1 147 ? 13.371 4.056 -8.642 1.00 84.38 147 PHE A CA 1
ATOM 1103 C C . PHE A 1 147 ? 13.088 5.294 -7.780 1.00 84.38 147 PHE A C 1
ATOM 1105 O O . PHE A 1 147 ? 11.936 5.542 -7.434 1.00 84.38 147 PHE A O 1
ATOM 1112 N N . GLY A 1 148 ? 14.105 6.111 -7.490 1.00 85.44 148 GLY A N 1
ATOM 1113 C CA . GLY A 1 148 ? 13.956 7.334 -6.698 1.00 85.44 148 GLY A CA 1
ATOM 1114 C C . GLY A 1 148 ? 13.035 8.378 -7.341 1.00 85.44 148 GLY A C 1
ATOM 1115 O O . GLY A 1 148 ? 12.249 9.010 -6.641 1.00 85.44 148 GLY A O 1
ATOM 1116 N N . GLN A 1 149 ? 13.076 8.524 -8.667 1.00 86.50 149 GLN A N 1
ATOM 1117 C CA . GLN A 1 149 ? 12.188 9.432 -9.405 1.00 86.50 149 GLN A CA 1
ATOM 1118 C C . GLN A 1 149 ? 10.746 8.906 -9.477 1.00 86.50 149 GLN A C 1
ATOM 1120 O O . GLN A 1 149 ? 9.793 9.680 -9.423 1.00 86.50 149 GLN A O 1
ATOM 1125 N N . MET A 1 150 ? 10.569 7.587 -9.588 1.00 84.75 150 MET A N 1
ATOM 1126 C CA . MET A 1 150 ? 9.261 6.965 -9.812 1.00 84.75 150 MET A CA 1
ATOM 1127 C C . MET A 1 150 ? 8.517 6.614 -8.518 1.00 84.75 150 MET A C 1
ATOM 1129 O O . MET A 1 150 ? 7.295 6.486 -8.542 1.00 84.75 150 MET A O 1
ATOM 1133 N N . ILE A 1 151 ? 9.197 6.480 -7.374 1.00 88.38 151 ILE A N 1
ATOM 1134 C CA . ILE A 1 151 ? 8.552 6.018 -6.135 1.00 88.38 151 ILE A CA 1
ATOM 1135 C C . ILE A 1 151 ? 7.455 6.976 -5.649 1.00 88.38 151 ILE A C 1
ATOM 1137 O O . ILE A 1 151 ? 6.347 6.542 -5.342 1.00 88.38 151 ILE A O 1
ATOM 1141 N N . PHE A 1 152 ? 7.714 8.284 -5.645 1.00 89.62 152 PHE A N 1
ATOM 1142 C CA . PHE A 1 152 ? 6.743 9.291 -5.215 1.00 89.62 152 PHE A CA 1
ATOM 1143 C C . PHE A 1 152 ? 5.488 9.350 -6.101 1.00 89.62 152 PHE A C 1
ATOM 1145 O O . PHE A 1 152 ? 4.388 9.267 -5.546 1.00 89.62 152 PHE A O 1
ATOM 1152 N N . PRO A 1 153 ? 5.584 9.444 -7.445 1.00 90.25 153 PRO A N 1
ATOM 1153 C CA . PRO A 1 153 ? 4.390 9.441 -8.287 1.00 90.25 153 PRO A CA 1
ATOM 1154 C C . PRO A 1 153 ? 3.624 8.113 -8.223 1.00 90.25 153 PRO A C 1
ATOM 1156 O O . PRO A 1 153 ? 2.395 8.132 -8.298 1.00 90.25 153 PRO A O 1
ATOM 1159 N N . ILE A 1 154 ? 4.299 6.974 -8.019 1.00 90.25 154 ILE A N 1
ATOM 1160 C CA . ILE A 1 154 ? 3.632 5.679 -7.808 1.00 90.25 154 ILE A CA 1
ATOM 1161 C C . ILE A 1 154 ? 2.814 5.700 -6.510 1.00 90.25 154 ILE A C 1
ATOM 1163 O O . ILE A 1 154 ? 1.635 5.349 -6.535 1.00 90.25 154 ILE A O 1
ATOM 1167 N N . ILE A 1 155 ? 3.391 6.162 -5.394 1.00 91.50 155 ILE A N 1
ATOM 1168 C CA . ILE A 1 155 ? 2.676 6.281 -4.110 1.00 91.50 155 ILE A CA 1
ATOM 1169 C C . ILE A 1 155 ? 1.448 7.186 -4.263 1.00 91.50 155 ILE A C 1
ATOM 1171 O O . ILE A 1 155 ? 0.349 6.808 -3.858 1.00 91.50 155 ILE A O 1
ATOM 1175 N N . ILE A 1 156 ? 1.611 8.358 -4.885 1.00 91.81 156 ILE A N 1
ATOM 1176 C CA . ILE A 1 156 ? 0.506 9.296 -5.132 1.00 91.81 156 ILE A CA 1
ATOM 1177 C C . ILE A 1 156 ? -0.585 8.635 -5.983 1.00 91.81 156 ILE A C 1
ATOM 1179 O O . ILE A 1 156 ? -1.766 8.740 -5.655 1.00 91.81 156 ILE A O 1
ATOM 1183 N N . SER A 1 157 ? -0.205 7.904 -7.032 1.00 91.88 157 SER A N 1
ATOM 1184 C CA . SER A 1 157 ? -1.150 7.192 -7.898 1.00 91.88 157 SER A CA 1
ATOM 1185 C C . SER A 1 157 ? -1.951 6.135 -7.131 1.00 91.88 157 SER A C 1
ATOM 1187 O O . SER A 1 157 ? -3.166 6.054 -7.304 1.00 91.88 157 SER A O 1
ATOM 1189 N N . PHE A 1 158 ? -1.314 5.373 -6.232 1.00 91.56 158 PHE A N 1
ATOM 1190 C CA . PHE A 1 158 ? -2.020 4.436 -5.349 1.00 91.56 158 PHE A CA 1
ATOM 1191 C C . PHE A 1 158 ? -2.992 5.150 -4.411 1.00 91.56 158 PHE A C 1
ATOM 1193 O O . PHE A 1 158 ? -4.140 4.728 -4.282 1.00 91.56 158 PHE A O 1
ATOM 1200 N N . ILE A 1 159 ?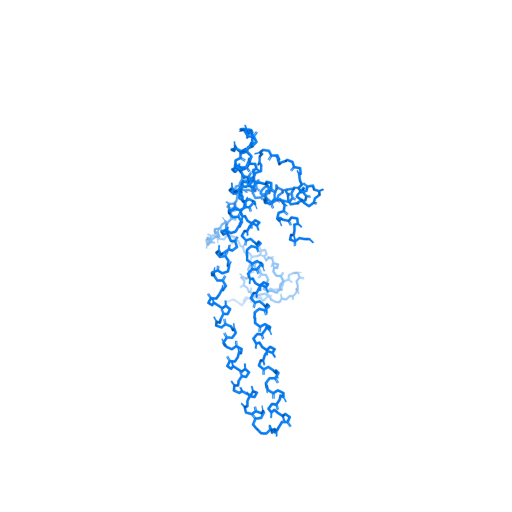 -2.574 6.254 -3.786 1.00 91.44 159 ILE A N 1
ATOM 1201 C CA . ILE A 1 159 ? -3.445 7.039 -2.900 1.00 91.44 159 ILE A CA 1
ATOM 1202 C C . ILE A 1 159 ? -4.679 7.536 -3.665 1.00 91.44 159 ILE A C 1
ATOM 1204 O O . ILE A 1 159 ? -5.800 7.398 -3.172 1.00 91.44 159 ILE A O 1
ATOM 1208 N N . ILE A 1 160 ? -4.493 8.062 -4.881 1.00 93.50 160 ILE A N 1
ATOM 1209 C CA . ILE A 1 160 ? -5.589 8.520 -5.746 1.00 93.50 160 ILE A CA 1
ATOM 1210 C C . ILE A 1 160 ? -6.519 7.359 -6.108 1.00 93.50 160 ILE A C 1
ATOM 1212 O O . ILE A 1 160 ? -7.736 7.508 -6.017 1.00 93.50 160 ILE A O 1
ATOM 1216 N N . LEU A 1 161 ? -5.970 6.199 -6.474 1.00 92.38 161 LEU A N 1
ATOM 1217 C CA . LEU A 1 161 ? -6.752 5.006 -6.795 1.00 92.38 161 LEU A CA 1
ATOM 1218 C C . LEU A 1 161 ? -7.626 4.573 -5.608 1.00 92.38 161 LEU A C 1
ATOM 1220 O O . LEU A 1 161 ? -8.830 4.369 -5.768 1.00 92.38 161 LEU A O 1
ATOM 1224 N N . HIS A 1 162 ? -7.053 4.489 -4.405 1.00 91.12 162 HIS A N 1
ATOM 1225 C CA . HIS A 1 162 ? -7.803 4.150 -3.195 1.00 91.12 162 HIS A CA 1
ATOM 1226 C C . HIS A 1 162 ? -8.894 5.188 -2.905 1.00 91.12 162 HIS A C 1
ATOM 1228 O O . HIS A 1 162 ? -10.055 4.822 -2.711 1.00 91.12 162 HIS A O 1
ATOM 1234 N N . ALA A 1 163 ? -8.565 6.481 -2.966 1.00 91.31 163 ALA A N 1
ATOM 1235 C CA . ALA A 1 163 ? -9.534 7.557 -2.780 1.00 91.31 163 ALA A CA 1
ATOM 1236 C C . ALA A 1 163 ? -10.692 7.477 -3.790 1.00 91.31 163 ALA A C 1
ATOM 1238 O O . ALA A 1 163 ? -11.853 7.608 -3.399 1.00 91.31 163 ALA A O 1
ATOM 1239 N N . ALA A 1 164 ? -10.399 7.190 -5.061 1.00 93.44 164 ALA A N 1
ATOM 1240 C CA . ALA A 1 164 ? -11.403 7.030 -6.108 1.00 93.44 164 ALA A CA 1
ATOM 1241 C C . ALA A 1 164 ? -12.337 5.843 -5.832 1.00 93.44 164 ALA A C 1
ATOM 1243 O O . ALA A 1 164 ? -13.552 5.981 -5.962 1.00 93.44 164 ALA A O 1
ATOM 1244 N N . THR A 1 165 ? -11.804 4.698 -5.390 1.00 91.06 165 THR A N 1
ATOM 1245 C CA . THR A 1 165 ? -12.641 3.536 -5.033 1.00 91.06 165 THR A CA 1
ATOM 1246 C C . THR A 1 165 ? -13.536 3.804 -3.822 1.00 91.06 165 THR A C 1
ATOM 1248 O O . THR A 1 165 ? -14.699 3.397 -3.815 1.00 91.06 165 THR A O 1
ATOM 1251 N N . ILE A 1 166 ? -13.037 4.543 -2.825 1.00 91.50 166 ILE A N 1
ATOM 1252 C CA . ILE A 1 166 ? -13.806 4.915 -1.633 1.00 91.50 166 ILE A CA 1
ATOM 1253 C C . ILE A 1 166 ? -14.934 5.883 -1.995 1.00 91.50 166 ILE A C 1
ATOM 1255 O O . ILE A 1 166 ? -16.094 5.659 -1.642 1.00 91.50 166 ILE A O 1
ATOM 1259 N N . LEU A 1 167 ? -14.603 6.932 -2.752 1.00 91.62 167 LEU A N 1
ATOM 1260 C CA . LEU A 1 167 ? -15.567 7.917 -3.229 1.00 91.62 167 LEU A CA 1
ATOM 1261 C C . LEU A 1 167 ? -16.626 7.265 -4.126 1.00 91.62 167 LEU A C 1
ATOM 1263 O O . LEU A 1 167 ? -17.814 7.501 -3.932 1.00 91.62 167 LEU A O 1
ATOM 1267 N N . GLY A 1 168 ? -16.207 6.410 -5.062 1.00 91.06 168 GLY A N 1
ATOM 1268 C CA . GLY A 1 168 ? -17.099 5.693 -5.968 1.00 91.06 168 GLY A CA 1
ATOM 1269 C C . GLY A 1 168 ? -18.061 4.763 -5.231 1.00 91.06 168 GLY A C 1
ATOM 1270 O O . GLY A 1 168 ? -19.261 4.801 -5.488 1.00 91.06 168 GLY A O 1
ATOM 1271 N N . GLY A 1 169 ? -17.572 3.982 -4.261 1.00 88.81 169 GLY A N 1
ATOM 1272 C CA . GLY A 1 169 ? -18.423 3.100 -3.456 1.00 88.81 169 GLY A CA 1
ATOM 1273 C C . GLY A 1 169 ? -19.419 3.858 -2.572 1.00 88.81 169 GLY A C 1
ATOM 1274 O O . GLY A 1 169 ? -20.564 3.427 -2.414 1.00 88.81 169 GLY A O 1
ATOM 1275 N N . TRP A 1 170 ? -19.015 5.010 -2.029 1.00 91.12 170 TRP A N 1
ATOM 1276 C CA . TRP A 1 170 ? -19.920 5.884 -1.283 1.00 91.12 170 TRP A CA 1
ATOM 1277 C C . TRP A 1 170 ? -20.975 6.527 -2.194 1.00 91.12 170 TRP A C 1
ATOM 1279 O O . TRP A 1 170 ? -22.163 6.450 -1.886 1.00 91.12 170 TRP A O 1
ATOM 1289 N N . LEU A 1 171 ? -20.568 7.092 -3.336 1.00 89.00 171 LEU A N 1
ATOM 1290 C CA . LEU A 1 171 ? -21.476 7.688 -4.321 1.00 89.00 171 LEU A CA 1
ATOM 1291 C C . LEU A 1 171 ? -22.468 6.665 -4.877 1.00 89.00 171 LEU A C 1
ATOM 1293 O O . LEU A 1 171 ? -23.642 6.988 -5.017 1.00 89.00 171 LEU A O 1
ATOM 1297 N N . ALA A 1 172 ? -22.036 5.432 -5.146 1.00 88.38 172 ALA A N 1
ATOM 1298 C CA . ALA A 1 172 ? -22.927 4.366 -5.592 1.00 88.38 172 ALA A CA 1
ATOM 1299 C C . ALA A 1 172 ? -24.020 4.075 -4.550 1.00 88.38 172 ALA A C 1
ATOM 1301 O O . ALA A 1 172 ? -25.202 4.038 -4.884 1.00 88.38 172 ALA A O 1
ATOM 1302 N N . ASN A 1 173 ? -23.661 3.946 -3.270 1.00 85.75 173 ASN A N 1
ATOM 1303 C CA . ASN A 1 173 ? -24.654 3.735 -2.212 1.00 85.75 173 ASN A CA 1
ATOM 1304 C C . ASN A 1 173 ? -25.582 4.945 -2.026 1.00 85.75 173 ASN A C 1
ATOM 1306 O O . ASN A 1 173 ? -26.794 4.786 -1.897 1.00 85.75 173 ASN A O 1
ATOM 1310 N N . PHE A 1 174 ? -25.027 6.156 -2.057 1.00 84.81 174 PHE A N 1
ATOM 1311 C CA . PHE A 1 174 ? -25.784 7.380 -1.820 1.00 84.81 174 PHE A CA 1
ATOM 1312 C C . PHE A 1 174 ? -26.718 7.746 -2.984 1.00 84.81 174 PHE A C 1
ATOM 1314 O O . PHE A 1 174 ? -27.880 8.078 -2.758 1.00 84.81 174 PHE A O 1
ATOM 1321 N N . ALA A 1 175 ? -26.223 7.693 -4.224 1.00 85.62 175 ALA A N 1
ATOM 1322 C CA . ALA A 1 175 ? -26.932 8.174 -5.410 1.00 85.62 175 ALA A CA 1
ATOM 1323 C C . ALA A 1 175 ? -27.702 7.078 -6.161 1.00 85.62 175 ALA A C 1
ATOM 1325 O O . ALA A 1 175 ? -28.743 7.378 -6.737 1.00 85.62 175 ALA A O 1
ATOM 1326 N N . ILE A 1 176 ? -27.215 5.829 -6.170 1.00 84.88 176 ILE A N 1
ATOM 1327 C CA . ILE A 1 176 ? -27.858 4.725 -6.908 1.00 84.88 176 ILE A CA 1
ATOM 1328 C C . ILE A 1 176 ? -28.814 3.958 -5.995 1.00 84.88 176 ILE A C 1
ATOM 1330 O O . ILE A 1 176 ? -29.963 3.733 -6.359 1.00 84.88 176 ILE A O 1
ATOM 1334 N N . LEU A 1 177 ? -28.353 3.570 -4.802 1.00 84.62 177 LEU A N 1
ATOM 1335 C CA . LEU A 1 177 ? -29.162 2.790 -3.856 1.00 84.62 177 LEU A CA 1
ATOM 1336 C C . LEU A 1 177 ? -30.054 3.664 -2.962 1.00 84.62 177 LEU A C 1
ATOM 1338 O O . LEU A 1 177 ? -30.967 3.149 -2.322 1.00 84.62 177 LEU A O 1
ATOM 1342 N N . GLY A 1 178 ? -29.810 4.978 -2.916 1.00 83.69 178 GLY A N 1
ATOM 1343 C CA . GLY A 1 178 ? -30.587 5.923 -2.109 1.00 83.69 178 GLY A CA 1
ATOM 1344 C C . GLY A 1 178 ? -30.456 5.715 -0.595 1.00 83.69 178 GLY A C 1
ATOM 1345 O O . GLY A 1 178 ? -31.220 6.307 0.172 1.00 83.69 178 GLY A O 1
ATOM 1346 N N . ASP A 1 179 ? -29.502 4.893 -0.145 1.00 83.81 179 ASP A N 1
ATOM 1347 C CA . ASP A 1 179 ? -29.312 4.574 1.267 1.00 83.81 179 ASP A CA 1
ATOM 1348 C C . ASP A 1 179 ? -28.539 5.693 1.977 1.00 83.81 179 ASP A C 1
ATOM 1350 O O . ASP A 1 179 ? -27.309 5.771 1.957 1.00 83.81 179 ASP A O 1
ATOM 1354 N N . LYS A 1 180 ? -29.283 6.570 2.657 1.00 78.50 180 LYS A N 1
ATOM 1355 C CA . LYS A 1 180 ? -28.719 7.676 3.448 1.00 78.50 180 LYS A CA 1
ATOM 1356 C C . LYS A 1 180 ? -28.081 7.217 4.762 1.00 78.50 180 LYS A C 1
ATOM 1358 O O . LYS A 1 180 ? -27.401 8.009 5.413 1.00 78.50 180 LYS A O 1
ATOM 1363 N N . THR A 1 181 ? -28.286 5.965 5.173 1.00 82.44 181 THR A N 1
ATOM 1364 C CA . THR A 1 181 ? -27.698 5.414 6.402 1.00 82.44 181 THR A CA 1
ATOM 1365 C C . THR A 1 181 ? -26.243 4.976 6.207 1.00 82.44 181 THR A C 1
ATOM 1367 O O . THR A 1 181 ? -25.493 4.836 7.188 1.00 82.44 181 THR A O 1
ATOM 1370 N N . PHE A 1 182 ? -25.817 4.799 4.951 1.00 82.69 182 PHE A N 1
ATOM 1371 C CA . PHE A 1 182 ? -24.450 4.469 4.573 1.00 82.69 182 PHE A CA 1
ATOM 1372 C C . PHE A 1 182 ? -23.597 5.737 4.417 1.00 82.69 182 PHE A C 1
ATOM 1374 O O . PHE A 1 182 ? -23.471 6.341 3.351 1.00 82.69 182 PHE A O 1
ATOM 1381 N N . THR A 1 183 ? -23.002 6.177 5.524 1.00 86.31 183 THR A N 1
ATOM 1382 C CA . THR A 1 183 ? -22.163 7.381 5.549 1.00 86.31 183 THR A CA 1
ATOM 1383 C C . THR A 1 183 ? -20.782 7.136 4.938 1.00 86.31 183 THR A C 1
ATOM 1385 O O . THR A 1 183 ? -20.268 6.016 4.936 1.00 86.31 183 THR A O 1
ATOM 1388 N N . PHE A 1 184 ? -20.114 8.207 4.497 1.00 85.69 184 PHE A N 1
ATOM 1389 C CA . PHE A 1 184 ? -18.728 8.139 4.013 1.00 85.69 184 PHE A CA 1
ATOM 1390 C C . PHE A 1 184 ? -17.783 7.506 5.047 1.00 85.69 184 PHE A C 1
ATOM 1392 O O . PHE A 1 184 ? -16.931 6.690 4.706 1.00 85.69 184 PHE A O 1
ATOM 1399 N N . LYS A 1 185 ? -17.991 7.805 6.339 1.00 84.19 185 LYS A N 1
ATOM 1400 C CA . LYS A 1 185 ? -17.239 7.194 7.446 1.00 84.19 185 LYS A CA 1
ATOM 1401 C C . LYS A 1 185 ? -17.405 5.670 7.484 1.00 84.19 185 LYS A C 1
ATOM 1403 O O . LYS A 1 185 ? -16.420 4.974 7.732 1.00 84.19 185 LYS A O 1
ATOM 1408 N N . LYS A 1 186 ? -18.615 5.144 7.247 1.00 83.94 186 LYS A N 1
ATOM 1409 C CA . LYS A 1 186 ? -18.855 3.691 7.173 1.00 83.94 186 LYS A CA 1
ATOM 1410 C C . LYS A 1 186 ? -18.134 3.075 5.977 1.00 83.94 186 LYS A C 1
ATOM 1412 O O . LYS A 1 186 ? -17.480 2.053 6.157 1.00 83.94 186 LYS A O 1
ATOM 1417 N N . MET A 1 187 ? -18.185 3.726 4.810 1.00 86.75 187 MET A N 1
ATOM 1418 C CA . MET A 1 187 ? -17.444 3.275 3.628 1.00 86.75 187 MET A CA 1
ATOM 1419 C C . MET A 1 187 ? -15.943 3.202 3.925 1.00 86.75 187 MET A C 1
ATOM 1421 O O . MET A 1 187 ? -15.345 2.141 3.783 1.00 86.75 187 MET A O 1
ATOM 1425 N N . LEU A 1 188 ? -15.344 4.294 4.405 1.00 87.50 188 LEU A N 1
ATOM 1426 C CA . LEU A 1 188 ? -13.907 4.364 4.663 1.00 87.50 188 LEU A CA 1
ATOM 1427 C C . LEU A 1 188 ? -13.433 3.249 5.610 1.00 87.50 188 LEU A C 1
ATOM 1429 O O . LEU A 1 188 ? -12.416 2.612 5.349 1.00 87.50 188 LEU A O 1
ATOM 1433 N N . ASN A 1 189 ? -14.200 2.977 6.670 1.00 84.38 189 ASN A N 1
ATOM 1434 C CA . ASN A 1 189 ? -13.905 1.892 7.607 1.00 84.38 189 ASN A CA 1
ATOM 1435 C C . ASN A 1 189 ? -14.057 0.501 6.976 1.00 84.38 189 ASN A C 1
ATOM 1437 O O . ASN A 1 189 ? -13.236 -0.379 7.234 1.00 84.38 189 ASN A O 1
ATOM 1441 N N . TYR A 1 190 ? -15.085 0.299 6.150 1.00 84.81 190 TYR A N 1
ATOM 1442 C CA . TYR A 1 190 ? -15.276 -0.943 5.403 1.00 84.81 190 TYR A CA 1
ATOM 1443 C C . TYR A 1 190 ? -14.101 -1.201 4.450 1.00 84.81 190 TYR A C 1
ATOM 1445 O O . TYR A 1 190 ? -13.499 -2.273 4.475 1.00 84.81 190 TYR A O 1
ATOM 1453 N N . TYR A 1 191 ? -13.721 -0.188 3.668 1.00 87.31 191 TYR A N 1
ATOM 1454 C CA . TYR A 1 191 ? -12.599 -0.266 2.741 1.00 87.31 191 TYR A CA 1
ATOM 1455 C C . TYR A 1 191 ? -11.273 -0.522 3.461 1.00 87.31 191 TYR A C 1
ATOM 1457 O O . TYR A 1 191 ? -10.518 -1.401 3.058 1.00 87.31 191 TYR A O 1
ATOM 1465 N N . GLY A 1 192 ? -11.008 0.184 4.566 1.00 84.94 192 GLY A N 1
ATOM 1466 C CA . GLY A 1 192 ? -9.807 -0.021 5.375 1.00 84.94 192 GLY A CA 1
ATOM 1467 C C . GLY A 1 192 ? -9.668 -1.459 5.886 1.00 84.94 192 GLY A C 1
ATOM 1468 O O . GLY A 1 192 ? -8.596 -2.045 5.766 1.00 84.94 192 GLY A O 1
ATOM 1469 N N . ARG A 1 193 ? -10.753 -2.066 6.392 1.00 83.62 193 ARG A N 1
ATOM 1470 C CA . ARG A 1 193 ? -10.743 -3.477 6.834 1.00 83.62 193 ARG A CA 1
ATOM 1471 C C . ARG A 1 193 ? -10.523 -4.447 5.679 1.00 83.62 193 ARG A C 1
ATOM 1473 O O . ARG A 1 193 ? -9.755 -5.394 5.824 1.00 83.62 193 ARG A O 1
ATOM 1480 N N . PHE A 1 194 ? -11.179 -4.203 4.547 1.00 83.56 194 PHE A N 1
ATOM 1481 C CA . PHE A 1 194 ? -11.023 -5.024 3.350 1.00 83.56 194 PHE A CA 1
ATOM 1482 C C . PHE A 1 194 ? -9.575 -5.013 2.841 1.00 83.56 194 PHE A C 1
ATOM 1484 O O . PHE A 1 194 ? -9.007 -6.068 2.565 1.00 83.56 194 PHE A O 1
ATOM 1491 N N . MET A 1 195 ? -8.948 -3.836 2.784 1.00 82.50 195 MET A N 1
ATOM 1492 C CA . MET A 1 195 ? -7.562 -3.703 2.328 1.00 82.50 195 MET A CA 1
ATOM 1493 C C . MET A 1 195 ? -6.555 -4.291 3.311 1.00 82.50 195 MET A C 1
ATOM 1495 O O . MET A 1 195 ? -5.582 -4.907 2.883 1.00 82.50 195 MET A O 1
ATOM 1499 N N . PHE A 1 196 ? -6.797 -4.155 4.617 1.00 80.62 196 PHE A N 1
ATOM 1500 C CA . PHE A 1 196 ? -5.955 -4.782 5.632 1.00 80.62 196 PHE A CA 1
ATOM 1501 C C . PHE A 1 196 ? -5.940 -6.314 5.503 1.00 80.62 196 PHE A C 1
ATOM 1503 O O . PHE A 1 196 ? -4.878 -6.927 5.620 1.00 80.62 196 PHE A O 1
ATOM 1510 N N . PHE A 1 197 ? -7.101 -6.924 5.228 1.00 79.81 197 PHE A N 1
ATOM 1511 C CA . PHE A 1 197 ? -7.206 -8.361 4.962 1.00 79.81 197 PHE A CA 1
ATOM 1512 C C . PHE A 1 197 ? -6.425 -8.770 3.710 1.00 79.81 197 PHE A C 1
ATOM 1514 O O . PHE A 1 197 ? -5.703 -9.748 3.755 1.00 79.81 197 PHE A O 1
ATOM 1521 N N . TYR A 1 198 ? -6.508 -8.006 2.618 1.00 77.31 198 TYR A N 1
ATOM 1522 C CA . TYR A 1 198 ? -5.812 -8.341 1.367 1.00 77.31 198 TYR A CA 1
ATOM 1523 C C . TYR A 1 198 ? -4.275 -8.270 1.468 1.00 77.31 198 TYR A C 1
ATOM 1525 O O . TYR A 1 198 ? -3.568 -8.803 0.616 1.00 77.31 198 TYR A O 1
ATOM 1533 N N . LEU A 1 199 ? -3.750 -7.578 2.482 1.00 71.25 199 LEU A N 1
ATOM 1534 C CA . LEU A 1 199 ? -2.312 -7.444 2.718 1.00 71.25 199 LEU A CA 1
ATOM 1535 C C . LEU A 1 199 ? -1.698 -8.669 3.434 1.00 71.25 199 LEU A C 1
ATOM 1537 O O . LEU A 1 199 ? -0.473 -8.743 3.513 1.00 71.25 199 LEU A O 1
ATOM 1541 N N . HIS A 1 200 ? -2.516 -9.595 3.954 1.00 67.19 200 HIS A N 1
ATOM 1542 C CA . HIS A 1 200 ? -2.101 -10.771 4.735 1.00 67.19 200 HIS A CA 1
ATOM 1543 C C . HIS A 1 200 ? -2.590 -12.074 4.096 1.00 67.19 200 HIS A C 1
ATOM 1545 O O . HIS A 1 200 ? -1.824 -13.060 4.159 1.00 67.19 200 HIS A O 1
#

pLDDT: mean 77.59, std 12.45, range [37.03, 93.5]

Sequence (200 aa):
MENQPTFCPNCGKEIEAGSVFCTNCGTKMENQPANETSTANSVKPFVTEEQREILKNGATNLWEWIVSAVKAPTKNVQENTPLWFSWLSIILTAIFGALALGKILVNIITNASTSVGNALGSANNSLGSLYNQNVENTVANTANHVFGQMIFPIIISFIILHAATILGGWLANFAILGDKTFTFKKMLNYYGRFMFFYLH

Secondary structure (DSSP, 8-state):
---PPEEPTTT--EE-TT-SB-TTT-PBP--S-----S----------HHHHHHHHHHHHHHHHHHHHHHH-TTSPPPTT--THHHHHHHHHHHHHHHHHHHHHHHHHHHHHHHHHHHHHHHH-HHHHHHHHHHHHHHHHHHHHHHHHHHHHHHHHHHHHHHHHHHHHHHHIIIIIS--TTS-HHHHHHHHHHHHHHHT-

Foldseek 3Di:
DDDDFDADPPPRDTDDPPDQADPPPRHGDPPDDDDDDDDDPPPDPPQDVVNVVVVVCVVVLLVVLLVCLQVPLQDFDDPPRDLVLLVVLLLVCLLVVLVVVLVVQLVVLQVVLVVVLVVVCVVPVVVSVVSCVPVVVVSNVVSVVCSVVVSVVSSVVSSVVLVCVLVVVQCCCCPVVVDPVCDSSRSSSSSSSNSSNVVD